Protein 3BH0 (pdb70)

Organism: Bacillus phage SPP1 (NCBI:txid10724)

GO terms:
  GO:0036121 double-stranded DNA helicase activity (F, IMP)
  GO:0006260 DNA replication (P, IMP)
  GO:0042802 identical protein binding (F, IPI)

Nearest PDB structures (foldseek):
  3bh0-assembly1_A  TM=1.004E+00  e=1.176E-56  Bacillus phage SPP1
  3bgw-assembly1_A  TM=9.545E-01  e=9.126E-51  Bacillus phage SPP1
  3bgw-assembly2_D  TM=9.866E-01  e=3.985E-50  Bacillus phage SPP1
  7t22-assembly1_F  TM=8.882E-01  e=3.743E-29  Escherichia coli K-12
  6kza-assembly1_A  TM=8.942E-01  e=7.573E-28  Escherichia coli

Sequence (284 aa):
DDGSIDEALVTVYEEIESADGNITGVPSGFTELDRMTYGYKRRNFVLIAARPSMGKTAFALKQAKNMSDNDDVVNLHSLEMGKKENIKRLIVTAGSINAQKIKAARRDFASEDWGKLSMAIGEISNSNINIFDKAGQSVNYIWSKTRQTKRKNPGKRVIVMIDYLQLLEPAKANDSRTNQISQISRDLKKMARELDVVVIALSQLSRQVEQRQDKRPMLSDLRESGQLEQDADIIEFLYRDDYYDKESESKNIVEVIIAKHRDGPVGTVSLAFIKEYGNFVNLE

Foldseek 3Di:
DDPDCVVVVVVVVVVVVVPPQAQDEQDLQQVVVCSFASYFFLQFEEEEEEAPPLLRLLSVLQSQLSSQVVVAAEEEEALPDDPVVSLLLQLLQQLVDFCVCVVPVVVPSPDPSVVSSVVSVVSVVSTRYHYHHHNEAALVNVLVVLVVVPVVDDPHAYEYEYNAQLSYDFPDPPDDSQVSLLRSLVSQSCSSHVVRHHYYHYYYWAPVLLVDPNSFDAPCRNPSHVNNVVSGQWYWYWDDVCVNPVPDPQPQKIKTFTRHHNPGDTGIAIWRAPVRRSDTHHDD

B-factor: mean 48.2, std 12.23, range [24.73, 139.75]

CATH classification: 3.40.50.300

Solvent-accessible surface area: 15098 Å² total; per-residue (Å²): 198,120,71,70,116,97,145,56,109,83,62,80,134,102,116,118,119,82,74,107,52,102,73,94,4,1,9,0,28,1,82,44,1,8,167,31,11,99,1,2,65,103,82,10,0,0,0,0,0,0,25,76,65,0,14,34,33,13,0,5,11,41,0,0,34,28,0,6,91,76,78,6,2,0,0,8,0,0,15,110,28,31,106,160,94,1,64,100,89,6,17,12,24,29,2,47,5,47,42,119,92,22,144,66,29,22,218,95,122,18,68,164,27,112,55,80,39,72,95,0,81,33,76,27,88,135,23,36,26,66,29,39,51,112,81,20,0,25,5,120,55,0,62,61,46,0,143,70,12,74,188,128,33,132,67,70,56,2,0,0,2,0,10,39,0,17,62,3,84,37,73,144,87,157,52,65,112,57,78,18,3,14,26,0,0,113,40,0,24,122,0,0,148,121,16,61,1,1,0,0,0,3,0,83,10,17,196,134,0,55,160,60,185,83,46,90,9,91,54,82,10,9,178,90,6,36,40,0,59,124,23,0,3,5,0,0,0,0,10,35,26,20,82,48,70,151,148,17,188,47,159,50,37,0,25,0,25,3,26,42,21,111,129,37,71,94,29,72,10,42,1,23,20,61,82,101,53,15,30,8,73,56,70,214

InterPro domains:
  IPR007692 DNA helicase, DnaB type [TIGR00665] (11-436)
  IPR007693 DNA helicase, DnaB-like, N-terminal [PF00772] (10-106)
  IPR007694 DNA helicase, DnaB-like, C-terminal [PF03796] (177-434)
  IPR007694 DNA helicase, DnaB-like, C-terminal [PS51199] (171-439)
  IPR007694 DNA helicase, DnaB-like, C-terminal [cd00984] (177-434)
  IPR016136 DNA helicase DnaB, N-terminal/DNA primase DnaG, C-terminal [G3DSA:1.10.860.10] (1-148)
  IPR027417 P-loop containing nucleoside triphosphate hydrolase [G3DSA:3.40.50.300] (153-442)
  IPR027417 P-loop containing nucleoside triphosphate hydrolase [SSF52540] (175-428)
  IPR036185 DNA helicase, DnaB-like, N-terminal domain superfamily [SSF48024] (8-114)

Radius of gyration: 19.41 Å; Cα contacts (8 Å, |Δi|>4): 519; chains: 1; bounding box: 53×52×56 Å

Structure (mmCIF, N/CA/C/O backbone):
data_3BH0
#
_entry.id   3BH0
#
_cell.length_a   96.779
_cell.length_b   96.779
_cell.length_c   54.400
_cell.angle_alpha   90.00
_cell.angle_beta   90.00
_cell.angle_gamma   120.00
#
_symmetry.space_group_name_H-M   'P 61'
#
loop_
_entity.id
_entity.type
_entity.pdbx_description
1 polymer 'DNAB-LIKE REPLICATIVE HELICASE'
2 water water
#
loop_
_atom_site.group_PDB
_atom_site.id
_atom_site.type_symbol
_atom_site.label_atom_id
_atom_site.label_alt_id
_atom_site.label_comp_id
_atom_site.label_asym_id
_atom_site.label_entity_id
_atom_site.label_seq_id
_atom_site.pdbx_PDB_ins_code
_atom_site.Cartn_x
_atom_site.Cartn_y
_atom_site.Cartn_z
_atom_site.occupancy
_atom_site.B_iso_or_equiv
_atom_site.auth_seq_id
_atom_site.auth_comp_id
_atom_site.auth_asym_id
_atom_site.auth_atom_id
_atom_site.pdbx_PDB_model_num
ATOM 1 N N . ASP A 1 26 ? 26.116 21.398 -13.210 1.00 68.54 153 ASP A N 1
ATOM 2 C CA . ASP A 1 26 ? 26.189 21.561 -11.724 1.00 68.67 153 ASP A CA 1
ATOM 3 C C . ASP A 1 26 ? 27.108 20.523 -11.052 1.00 68.32 153 ASP A C 1
ATOM 4 O O . ASP A 1 26 ? 26.641 19.489 -10.561 1.00 68.43 153 ASP A O 1
ATOM 9 N N . ASP A 1 27 ? 28.409 20.797 -11.020 1.00 67.86 154 ASP A N 1
ATOM 10 C CA . ASP A 1 27 ? 29.333 19.913 -10.309 1.00 67.42 154 ASP A CA 1
ATOM 11 C C . ASP A 1 27 ? 29.367 20.259 -8.824 1.00 66.98 154 ASP A C 1
ATOM 12 O O . ASP A 1 27 ? 28.554 21.059 -8.339 1.00 66.99 154 ASP A O 1
ATOM 17 N N . GLY A 1 28 ? 30.284 19.637 -8.098 1.00 66.35 155 GLY A N 1
ATOM 18 C CA . GLY A 1 28 ? 30.349 19.832 -6.662 1.00 65.63 155 GLY A CA 1
ATOM 19 C C . GLY A 1 28 ? 31.448 20.795 -6.296 1.00 65.19 155 GLY A C 1
ATOM 20 O O . GLY A 1 28 ? 32.012 20.707 -5.211 1.00 65.22 155 GLY A O 1
ATOM 21 N N . SER A 1 29 ? 31.748 21.712 -7.212 1.00 64.65 156 SER A N 1
ATOM 22 C CA . SER A 1 29 ? 32.772 22.727 -7.005 1.00 64.22 156 SER A CA 1
ATOM 23 C C . SER A 1 29 ? 32.472 23.562 -5.761 1.00 63.76 156 SER A C 1
ATOM 24 O O . SER A 1 29 ? 31.350 24.048 -5.582 1.00 63.46 156 SER A O 1
ATOM 27 N N . ILE A 1 30 ? 33.487 23.707 -4.910 1.00 63.26 157 ILE A N 1
ATOM 28 C CA . ILE A 1 30 ? 33.378 24.465 -3.668 1.00 62.94 157 ILE A CA 1
ATOM 29 C C . ILE A 1 30 ? 34.055 25.844 -3.761 1.00 63.01 157 ILE A C 1
ATOM 30 O O . ILE A 1 30 ? 34.034 26.618 -2.803 1.00 62.92 157 ILE A O 1
ATOM 35 N N . ASP A 1 31 ? 34.635 26.149 -4.922 1.00 62.93 158 ASP A N 1
ATOM 36 C CA . ASP A 1 31 ? 35.490 27.332 -5.094 1.00 62.73 158 ASP A CA 1
ATOM 37 C C . ASP A 1 31 ? 34.776 28.643 -4.807 1.00 62.39 158 ASP A C 1
ATOM 38 O O . ASP A 1 31 ? 35.262 29.465 -4.029 1.00 62.14 158 ASP A O 1
ATOM 43 N N . GLU A 1 32 ? 33.621 28.822 -5.439 1.00 62.08 159 GLU A N 1
ATOM 44 C CA . GLU A 1 32 ? 32.838 30.043 -5.291 1.00 61.87 159 GLU A CA 1
ATOM 45 C C . GLU A 1 32 ? 32.204 30.143 -3.906 1.00 61.29 159 GLU A C 1
ATOM 46 O O . GLU A 1 32 ? 32.008 31.242 -3.394 1.00 61.29 159 GLU A O 1
ATOM 52 N N . ALA A 1 33 ? 31.881 28.992 -3.315 1.00 60.56 160 ALA A N 1
ATOM 53 C CA . ALA A 1 33 ? 31.370 28.934 -1.955 1.00 59.56 160 ALA A CA 1
ATOM 54 C C . ALA A 1 33 ? 32.488 29.244 -0.969 1.00 59.18 160 ALA A C 1
ATOM 55 O O . ALA A 1 33 ? 32.257 29.888 0.052 1.00 58.93 160 ALA A O 1
ATOM 57 N N . LEU A 1 34 ? 33.700 28.793 -1.288 1.00 58.69 161 LEU A N 1
ATOM 58 C CA . LEU A 1 34 ? 34.847 28.971 -0.407 1.00 58.32 161 LEU A CA 1
ATOM 59 C C . LEU A 1 34 ? 35.198 30.450 -0.258 1.00 58.05 161 LEU A C 1
ATOM 60 O O . LEU A 1 34 ? 35.585 30.896 0.824 1.00 58.11 161 LEU A O 1
ATOM 65 N N . VAL A 1 35 ? 35.028 31.214 -1.333 1.00 57.75 162 VAL A N 1
ATOM 66 C CA . VAL A 1 35 ? 35.284 32.648 -1.271 1.00 57.36 162 VAL A CA 1
ATOM 67 C C . VAL A 1 35 ? 34.187 33.390 -0.524 1.00 56.94 162 VAL A C 1
ATOM 68 O O . VAL A 1 35 ? 34.487 34.279 0.258 1.00 57.27 162 VAL A O 1
ATOM 72 N N . THR A 1 36 ? 32.929 33.017 -0.731 1.00 56.59 163 THR A N 1
ATOM 73 C CA . THR A 1 36 ? 31.831 33.688 -0.030 1.00 56.76 163 THR A CA 1
ATOM 74 C C . THR A 1 36 ? 31.870 33.466 1.488 1.00 56.51 163 THR A C 1
ATOM 75 O O . THR A 1 36 ? 31.527 34.366 2.257 1.00 56.52 163 THR A O 1
ATOM 79 N N . VAL A 1 37 ? 32.294 32.273 1.905 1.00 56.38 164 VAL A N 1
ATOM 80 C CA . VAL A 1 37 ? 32.445 31.927 3.325 1.00 56.24 164 VAL A CA 1
ATOM 81 C C . VAL A 1 37 ? 33.475 32.854 3.975 1.00 56.23 164 VAL A C 1
ATOM 82 O O . VAL A 1 37 ? 33.186 33.508 4.976 1.00 56.28 164 VAL A O 1
ATOM 86 N N . TYR A 1 38 ? 34.667 32.901 3.382 1.00 56.13 165 TYR A N 1
ATOM 87 C CA . TYR A 1 38 ? 35.759 33.778 3.804 1.00 56.01 165 TYR A CA 1
ATOM 88 C C . TYR A 1 38 ? 35.370 35.267 3.841 1.00 55.69 165 TYR A C 1
ATOM 89 O O . TYR A 1 38 ? 35.746 35.984 4.772 1.00 55.13 165 TYR A O 1
ATOM 98 N N . GLU A 1 39 ? 34.615 35.705 2.828 1.00 55.29 166 GLU A N 1
ATOM 99 C CA . GLU A 1 39 ? 34.059 37.055 2.763 1.00 55.06 166 GLU A CA 1
ATOM 100 C C . GLU A 1 39 ? 33.158 37.365 3.960 1.00 55.50 166 GLU A C 1
ATOM 101 O O . GLU A 1 39 ? 33.218 38.466 4.522 1.00 55.50 166 GLU A O 1
ATOM 107 N N . GLU A 1 40 ? 32.318 36.391 4.325 1.00 55.59 167 GLU A N 1
ATOM 108 C CA . GLU A 1 40 ? 31.389 36.501 5.448 1.00 56.01 167 GLU A CA 1
ATOM 109 C C . GLU A 1 40 ? 32.104 36.557 6.797 1.00 55.87 167 GLU A C 1
ATOM 110 O O . GLU A 1 40 ? 31.582 37.132 7.763 1.00 55.75 167 GLU A O 1
ATOM 116 N N . ILE A 1 41 ? 33.284 35.940 6.847 1.00 55.85 168 ILE A N 1
ATOM 117 C CA . ILE A 1 41 ? 34.146 35.942 8.027 1.00 56.09 168 ILE A CA 1
ATOM 118 C C . ILE A 1 41 ? 34.765 37.321 8.268 1.00 56.02 168 ILE A C 1
ATOM 119 O O . ILE A 1 41 ? 34.846 37.768 9.417 1.00 56.07 168 ILE A O 1
ATOM 124 N N . GLU A 1 42 ? 35.183 37.997 7.191 1.00 56.08 169 GLU A N 1
ATOM 125 C CA . GLU A 1 42 ? 35.619 39.399 7.286 1.00 56.03 169 GLU A CA 1
ATOM 126 C C . GLU A 1 42 ? 34.475 40.347 7.608 1.00 56.12 169 GLU A C 1
ATOM 127 O O . GLU A 1 42 ? 34.677 41.362 8.262 1.00 56.10 169 GLU A O 1
ATOM 133 N N . SER A 1 43 ? 33.275 40.014 7.148 1.00 56.23 170 SER A N 1
ATOM 134 C CA . SER A 1 43 ? 32.114 40.842 7.430 1.00 56.38 170 SER A CA 1
ATOM 135 C C . SER A 1 43 ? 31.623 40.651 8.863 1.00 56.70 170 SER A C 1
ATOM 136 O O . SER A 1 43 ? 30.765 41.410 9.326 1.00 56.79 170 SER A O 1
ATOM 139 N N . ALA A 1 44 ? 32.202 39.669 9.563 1.00 57.00 171 ALA A N 1
ATOM 140 C CA . ALA A 1 44 ? 31.724 39.230 10.888 1.00 57.61 171 ALA A CA 1
ATOM 141 C C . ALA A 1 44 ? 32.058 40.185 12.052 1.00 57.94 171 ALA A C 1
ATOM 142 O 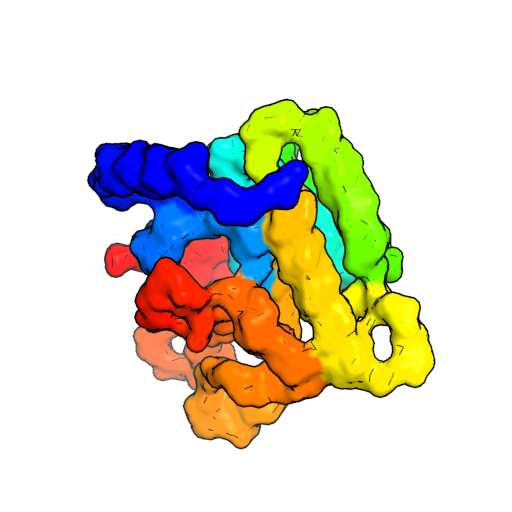O . ALA A 1 44 ? 32.853 39.865 12.931 1.00 57.73 171 ALA A O 1
ATOM 144 N N . ASP A 1 45 ? 31.416 41.349 12.053 1.00 58.78 172 ASP A N 1
ATOM 145 C CA . ASP A 1 45 ? 31.738 42.443 12.978 1.00 59.57 172 ASP A CA 1
ATOM 146 C C . ASP A 1 45 ? 31.142 42.271 14.381 1.00 59.90 172 ASP A C 1
ATOM 147 O O . ASP A 1 45 ? 31.443 43.057 15.284 1.00 59.79 172 ASP A O 1
ATOM 152 N N . GLY A 1 46 ? 30.290 41.259 14.550 1.00 60.20 173 GLY A N 1
ATOM 153 C CA . GLY A 1 46 ? 29.637 40.999 15.830 1.00 60.47 173 GLY A CA 1
ATOM 154 C C . GLY A 1 46 ? 28.145 41.285 15.803 1.00 60.63 173 GLY A C 1
ATOM 155 O O . GLY A 1 46 ? 27.427 41.006 16.769 1.00 60.70 173 GLY A O 1
ATOM 156 N N . ASN A 1 47 ? 27.674 41.843 14.692 1.00 60.43 174 ASN A N 1
ATOM 157 C CA . ASN A 1 47 ? 26.250 42.091 14.505 1.00 60.26 174 ASN A CA 1
ATOM 158 C C . ASN A 1 47 ? 25.509 40.860 13.974 1.00 59.99 174 ASN A C 1
ATOM 159 O O . ASN A 1 47 ? 26.124 39.905 13.460 1.00 59.31 174 ASN A O 1
ATOM 164 N N . ILE A 1 48 ? 24.184 40.890 14.119 1.00 59.53 175 ILE A N 1
ATOM 165 C CA . ILE A 1 48 ? 23.331 39.793 13.667 1.00 59.31 175 ILE A CA 1
ATOM 166 C C . ILE A 1 48 ? 23.404 39.661 12.144 1.00 58.54 175 ILE A C 1
ATOM 167 O O . ILE A 1 48 ? 23.125 40.614 11.409 1.00 58.85 175 ILE A O 1
ATOM 172 N N . THR A 1 49 ? 23.809 38.481 11.694 1.00 57.29 176 THR A N 1
ATOM 173 C CA . THR A 1 49 ? 23.872 38.156 10.288 1.00 56.32 176 THR A CA 1
ATOM 174 C C . THR A 1 49 ? 22.459 37.926 9.771 1.00 55.58 176 THR A C 1
ATOM 175 O O . THR A 1 49 ? 21.958 38.697 8.953 1.00 55.41 176 THR A O 1
ATOM 179 N N . GLY A 1 50 ? 21.815 36.878 10.279 1.00 54.42 177 GLY A N 1
ATOM 180 C CA . GLY A 1 50 ? 20.500 36.470 9.798 1.00 53.15 177 GLY A CA 1
ATOM 181 C C . GLY A 1 50 ? 19.324 37.301 10.281 1.00 52.08 177 GLY A C 1
ATOM 182 O O . GLY A 1 50 ? 19.485 38.409 10.789 1.00 51.85 177 GLY A O 1
ATOM 183 N N . VAL A 1 51 ? 18.132 36.748 10.091 1.00 51.29 178 VAL A N 1
ATOM 184 C CA . VAL A 1 51 ? 16.892 37.393 10.471 1.00 50.43 178 VAL A CA 1
ATOM 185 C C . VAL A 1 51 ? 16.792 37.382 11.986 1.00 50.07 178 VAL A C 1
ATOM 186 O O . VAL A 1 51 ? 16.911 36.319 12.609 1.00 49.79 178 VAL A O 1
ATOM 190 N N . PRO A 1 52 ? 16.569 38.562 12.590 1.00 49.84 179 PRO A N 1
ATOM 191 C CA . PRO A 1 52 ? 16.458 38.608 14.051 1.00 49.43 179 PRO A CA 1
ATOM 192 C C . PRO A 1 52 ? 15.072 38.161 14.553 1.00 48.81 179 PRO A C 1
ATOM 193 O O . PRO A 1 52 ? 14.043 38.499 13.952 1.00 48.99 179 PRO A O 1
ATOM 197 N N . SER A 1 53 ? 15.065 37.396 15.640 1.00 48.26 180 SER A N 1
ATOM 198 C CA . SER A 1 53 ? 13.857 37.157 16.433 1.00 47.40 180 SER A CA 1
ATOM 199 C C . SER A 1 53 ? 13.419 38.455 17.110 1.00 47.43 180 SER A C 1
ATOM 200 O O . SER A 1 53 ? 12.232 38.666 17.336 1.00 47.44 180 SER A O 1
ATOM 203 N N . GLY A 1 54 ? 14.395 39.314 17.423 1.00 47.39 181 GLY A N 1
ATOM 204 C CA . GLY A 1 54 ? 14.163 40.589 18.090 1.00 47.48 181 GLY A CA 1
ATOM 205 C C . GLY A 1 54 ? 14.403 40.470 19.586 1.00 47.76 181 GLY A C 1
ATOM 206 O O . GLY A 1 54 ? 14.275 41.442 20.336 1.00 47.55 181 GLY A O 1
ATOM 207 N N . PHE A 1 55 ? 14.729 39.257 20.019 1.00 48.02 182 PHE A N 1
ATOM 208 C CA . PHE A 1 55 ? 15.104 39.018 21.386 1.00 48.32 182 PHE A CA 1
ATOM 209 C C . PHE A 1 55 ? 16.620 38.975 21.430 1.00 49.19 182 PHE A C 1
ATOM 210 O O . PHE A 1 55 ? 17.260 37.983 21.049 1.00 49.48 182 PHE A O 1
ATOM 218 N N . THR A 1 56 ? 17.175 40.097 21.878 1.00 49.78 183 THR A N 1
ATOM 219 C CA . THR A 1 56 ? 18.608 40.373 21.876 1.00 50.29 183 THR A CA 1
ATOM 220 C C . THR A 1 56 ? 19.467 39.129 22.151 1.00 50.25 183 THR A C 1
ATOM 221 O O . THR A 1 56 ? 20.294 38.741 21.320 1.00 50.28 183 THR A O 1
ATOM 225 N N . GLU A 1 57 ? 19.235 38.501 23.302 1.00 50.15 184 GLU A N 1
ATOM 226 C CA . GLU A 1 57 ? 20.114 37.455 23.805 1.00 50.07 184 GLU A CA 1
ATOM 227 C C . GLU A 1 57 ? 19.975 36.142 23.069 1.00 49.55 184 GLU A C 1
ATOM 228 O O . GLU A 1 57 ? 20.841 35.291 23.178 1.00 49.86 184 GLU A O 1
ATOM 234 N N . LEU A 1 58 ? 18.875 35.967 22.348 1.00 49.22 185 LEU A N 1
ATOM 235 C CA . LEU A 1 58 ? 18.680 34.773 21.539 1.00 48.85 185 LEU A CA 1
ATOM 236 C C . LEU A 1 58 ? 19.399 34.954 20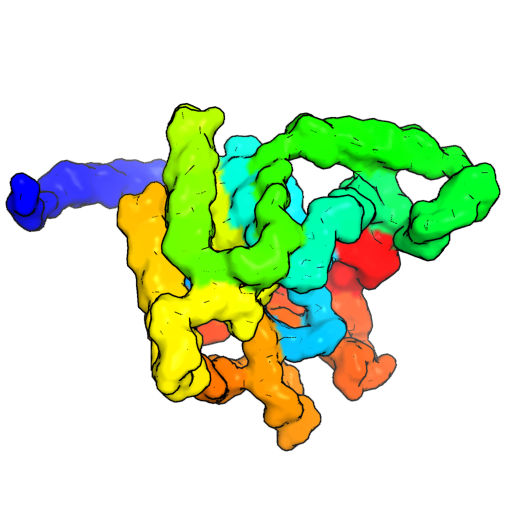.201 1.00 48.80 185 LEU A C 1
ATOM 237 O O . LEU A 1 58 ? 20.022 34.022 19.691 1.00 48.18 185 LEU A O 1
ATOM 242 N N . ASP A 1 59 ? 19.297 36.164 19.652 1.00 49.11 186 ASP A N 1
ATOM 243 C CA . ASP A 1 59 ? 20.020 36.557 18.449 1.00 49.63 186 ASP A CA 1
ATOM 244 C C . ASP A 1 59 ? 21.535 36.548 18.678 1.00 50.00 186 ASP A C 1
ATOM 245 O O . ASP A 1 59 ? 22.294 36.267 17.763 1.00 49.85 186 ASP A O 1
ATOM 250 N N . ARG A 1 60 ? 21.964 36.830 19.906 1.00 50.94 187 ARG A N 1
ATOM 251 C CA . ARG A 1 60 ? 23.370 36.687 20.281 1.00 52.19 187 ARG A CA 1
ATOM 252 C C . ARG A 1 60 ? 23.840 35.246 20.082 1.00 52.25 187 ARG A C 1
ATOM 253 O O . ARG A 1 60 ? 24.927 35.018 19.533 1.00 53.12 187 ARG A O 1
ATOM 261 N N . MET A 1 61 ? 23.024 34.278 20.504 1.00 51.82 188 MET A N 1
ATOM 262 C CA . MET A 1 61 ? 23.381 32.860 20.371 1.00 51.29 188 MET A CA 1
ATOM 263 C C . MET A 1 61 ? 23.359 32.367 18.923 1.00 50.99 188 MET A C 1
ATOM 264 O O . MET A 1 61 ? 24.247 31.608 18.511 1.00 51.21 188 MET A O 1
ATOM 269 N N . THR A 1 62 ? 22.347 32.798 18.162 1.00 50.16 189 THR A N 1
ATOM 270 C CA . THR A 1 62 ? 22.116 32.309 16.803 1.00 49.34 189 THR A CA 1
ATOM 271 C C . THR A 1 62 ? 22.780 33.163 15.720 1.00 49.43 189 THR A C 1
ATOM 272 O O . THR A 1 62 ? 23.160 32.643 14.670 1.00 49.32 189 THR A O 1
ATOM 276 N N . TYR A 1 63 ? 22.918 34.466 15.997 1.00 49.06 190 TYR A N 1
ATOM 277 C CA . TYR A 1 63 ? 23.345 35.492 15.027 1.00 48.88 190 TYR A CA 1
ATOM 278 C C . TYR A 1 63 ? 22.284 35.751 13.960 1.00 48.30 190 TYR A C 1
ATOM 279 O O . TYR A 1 63 ? 22.577 36.259 12.878 1.00 48.11 190 TYR A O 1
ATOM 288 N N . GLY A 1 64 ? 21.036 35.428 14.317 1.00 47.88 191 GLY A N 1
ATOM 289 C CA . GLY A 1 64 ? 19.886 35.544 13.422 1.00 46.54 191 GLY A CA 1
ATOM 290 C C . GLY A 1 64 ? 19.547 34.221 12.765 1.00 46.02 191 GLY A C 1
ATOM 291 O O . GLY A 1 64 ? 20.375 33.296 12.730 1.00 45.93 191 GLY A O 1
ATOM 292 N N . TYR A 1 65 ? 18.319 34.122 12.257 1.00 45.44 192 TYR A N 1
ATOM 293 C CA . TYR A 1 65 ? 17.892 32.937 11.530 1.00 44.85 192 TYR A CA 1
ATOM 294 C C . TYR A 1 65 ? 18.456 32.984 10.133 1.00 44.79 192 TYR A C 1
ATOM 295 O O . TYR A 1 65 ? 18.448 34.016 9.496 1.00 44.16 192 TYR A O 1
ATOM 304 N N . LYS A 1 66 ? 18.953 31.848 9.670 1.00 45.73 193 LYS A N 1
ATOM 305 C CA . LYS A 1 66 ? 19.591 31.766 8.360 1.00 46.92 193 LYS A CA 1
ATOM 306 C C . LYS A 1 66 ? 18.591 31.278 7.328 1.00 47.22 193 LYS A C 1
ATOM 307 O O . LYS A 1 66 ? 17.768 30.409 7.612 1.00 47.17 193 LYS A O 1
ATOM 313 N N . ARG A 1 67 ? 18.700 31.834 6.129 1.00 47.57 194 ARG A N 1
ATOM 314 C CA . ARG A 1 67 ? 17.963 31.387 4.956 1.00 48.06 194 ARG A CA 1
ATOM 315 C C . ARG A 1 67 ? 17.711 29.864 4.835 1.00 47.41 194 ARG A C 1
ATOM 316 O O . ARG A 1 67 ? 16.787 29.447 4.156 1.00 48.40 194 ARG A O 1
ATOM 324 N N . ARG A 1 68 ? 18.482 29.016 5.487 1.00 46.40 195 ARG A N 1
ATOM 325 C CA . ARG A 1 68 ? 18.173 27.582 5.376 1.00 45.45 195 ARG A CA 1
ATOM 326 C C . ARG A 1 68 ? 17.470 26.952 6.605 1.00 43.45 195 ARG A C 1
ATOM 327 O O . ARG A 1 68 ? 17.017 25.797 6.556 1.00 42.93 195 ARG A O 1
ATOM 335 N N . ASN A 1 69 ? 17.375 27.723 7.690 1.00 41.06 196 ASN A N 1
ATOM 336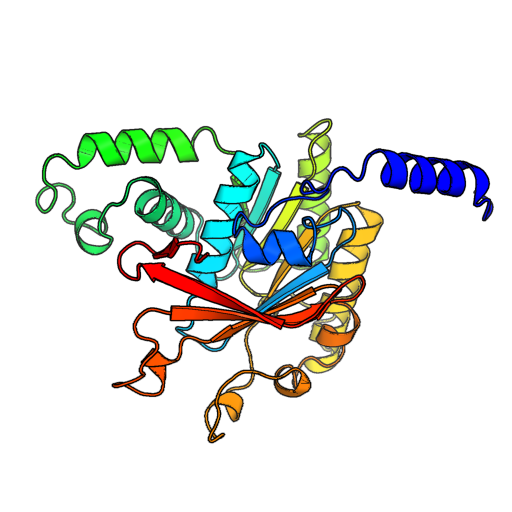 C CA . ASN A 1 69 ? 16.979 27.183 8.996 1.00 38.78 196 ASN A CA 1
ATOM 337 C C . ASN A 1 69 ? 15.548 26.665 9.077 1.00 37.15 196 ASN A C 1
ATOM 338 O O . ASN A 1 69 ? 14.617 27.244 8.527 1.00 36.60 196 ASN A O 1
ATOM 343 N N . PHE A 1 70 ? 15.406 25.557 9.777 1.00 35.17 197 PHE A N 1
ATOM 344 C CA . PHE A 1 70 ? 14.115 25.042 10.154 1.00 33.69 197 PHE A CA 1
ATOM 345 C C . PHE A 1 70 ? 14.084 25.137 11.675 1.00 33.39 197 PHE A C 1
ATOM 346 O O . PHE A 1 70 ? 14.784 24.393 12.373 1.00 33.15 197 PHE A O 1
ATOM 354 N N . VAL A 1 71 ? 13.317 26.098 12.182 1.00 32.82 198 VAL A N 1
ATOM 355 C CA . VAL A 1 71 ? 13.233 26.312 13.617 1.00 32.39 198 VAL A CA 1
ATOM 356 C C . VAL A 1 71 ? 11.878 25.943 14.193 1.00 32.09 198 VAL A C 1
ATOM 357 O O . VAL A 1 71 ? 10.825 26.184 13.606 1.00 31.96 198 VAL A O 1
ATOM 361 N N . LEU A 1 72 ? 11.958 25.292 15.343 1.00 31.75 199 LEU A N 1
ATOM 362 C CA . LEU A 1 72 ? 10.825 24.765 16.059 1.00 30.92 199 LEU A CA 1
ATOM 363 C C . LEU A 1 72 ? 10.636 25.524 17.382 1.00 30.11 199 LEU A C 1
ATOM 364 O O . LEU A 1 72 ? 11.576 25.726 18.135 1.00 29.27 199 LEU A O 1
ATOM 369 N N . ILE A 1 73 ? 9.411 25.978 17.614 1.00 29.69 200 ILE A N 1
ATOM 370 C CA . ILE A 1 73 ? 9.018 26.600 18.870 1.00 28.96 200 ILE A CA 1
ATOM 371 C C . ILE A 1 73 ? 7.980 25.667 19.458 1.00 28.52 200 ILE A C 1
ATOM 372 O O . ILE A 1 73 ? 6.834 25.630 19.010 1.00 27.39 200 ILE A O 1
ATOM 377 N N . ALA A 1 74 ? 8.415 24.894 20.438 1.00 28.13 201 ALA A N 1
ATOM 378 C CA . ALA A 1 74 ? 7.552 23.948 21.103 1.00 28.86 201 ALA A CA 1
ATOM 379 C C . ALA A 1 74 ? 7.306 24.301 22.583 1.00 29.07 201 ALA A C 1
ATOM 380 O O . ALA A 1 74 ? 8.187 24.772 23.298 1.00 29.59 201 ALA A O 1
ATOM 382 N N . ALA A 1 75 ? 6.081 24.098 23.033 1.00 29.51 202 ALA A N 1
ATOM 383 C CA . ALA A 1 75 ? 5.735 24.389 24.425 1.00 29.36 202 ALA A CA 1
ATOM 384 C C . ALA A 1 75 ? 4.419 23.738 24.754 1.00 29.09 202 ALA A C 1
ATOM 385 O O . ALA A 1 75 ? 3.585 23.543 23.883 1.00 28.36 202 ALA A O 1
ATOM 387 N N . ARG A 1 76 ? 4.258 23.413 26.030 1.00 29.77 203 ARG A N 1
ATOM 388 C CA . ARG A 1 76 ? 2.978 23.049 26.605 1.00 30.68 203 ARG A CA 1
ATOM 389 C C . ARG A 1 76 ? 2.000 24.235 26.508 1.00 31.38 203 ARG A C 1
ATOM 390 O O . ARG A 1 76 ? 2.423 25.366 26.227 1.00 30.83 203 ARG A O 1
ATOM 398 N N . PRO A 1 77 ? 0.684 23.980 26.686 1.00 32.20 204 PRO A N 1
ATOM 399 C CA . PRO A 1 77 ? -0.260 25.103 26.699 1.00 33.11 204 PRO A CA 1
ATOM 400 C C . PRO A 1 77 ? 0.051 26.141 27.788 1.00 33.86 204 PRO A C 1
ATOM 401 O O . PRO A 1 77 ? 0.544 25.791 28.864 1.00 34.06 204 PRO A O 1
ATOM 405 N N . SER A 1 78 ? -0.232 27.405 27.488 1.00 35.01 205 SER A N 1
ATOM 406 C CA . SER A 1 78 ? -0.150 28.503 28.464 1.00 36.01 205 SER A CA 1
ATOM 407 C C . SER A 1 78 ? 1.255 28.998 28.770 1.00 36.24 205 SER A C 1
ATOM 408 O O . SER A 1 78 ? 1.438 29.742 29.736 1.00 36.90 205 SER A O 1
ATOM 411 N N . MET A 1 79 ? 2.242 28.580 27.985 1.00 35.98 206 MET A N 1
ATOM 412 C CA . MET A 1 79 ? 3.613 29.042 28.184 1.00 35.75 206 MET A CA 1
ATOM 413 C C . MET A 1 79 ? 3.927 30.329 27.411 1.00 35.87 206 MET A C 1
ATOM 414 O O . MET A 1 79 ? 4.970 30.936 27.630 1.00 36.46 206 MET A O 1
ATOM 419 N N . GLY A 1 80 ? 3.033 30.741 26.514 1.00 35.45 207 GLY A N 1
ATOM 420 C CA . GLY A 1 80 ? 3.207 31.979 25.746 1.00 35.82 207 GLY A CA 1
ATOM 421 C C . GLY A 1 80 ? 3.546 31.837 24.262 1.00 35.67 207 GLY A C 1
ATOM 422 O O . GLY A 1 80 ? 3.866 32.827 23.593 1.00 35.92 207 GLY A O 1
ATOM 423 N N . LYS A 1 81 ? 3.436 30.606 23.763 1.00 35.50 208 LYS A N 1
ATOM 424 C CA . LYS A 1 81 ? 3.845 30.174 22.411 1.00 35.14 208 LYS A CA 1
ATOM 425 C C . LYS A 1 81 ? 3.351 31.051 21.267 1.00 34.54 208 LYS A C 1
ATOM 426 O O . LYS A 1 81 ? 4.143 31.478 20.433 1.00 33.89 208 LYS A O 1
ATOM 432 N N . THR A 1 82 ? 2.045 31.299 21.230 1.00 34.45 209 THR A N 1
ATOM 433 C CA . THR A 1 82 ? 1.439 32.119 20.172 1.00 35.07 209 THR A CA 1
ATOM 434 C C . THR A 1 82 ? 1.894 33.576 20.262 1.00 34.85 209 THR A C 1
ATOM 435 O O . THR A 1 82 ? 2.376 34.148 19.280 1.00 35.08 209 THR A O 1
ATOM 439 N N . ALA A 1 83 ? 1.734 34.152 21.451 1.00 34.77 210 ALA A N 1
ATOM 440 C CA . ALA A 1 83 ? 2.204 35.490 21.777 1.00 34.88 210 ALA A CA 1
ATOM 441 C C . ALA A 1 83 ? 3.677 35.678 21.400 1.00 34.91 210 ALA A C 1
ATOM 442 O O . ALA A 1 83 ? 4.048 36.696 20.835 1.00 34.57 210 ALA A O 1
ATOM 444 N N . PHE A 1 84 ? 4.494 34.672 21.714 1.00 35.11 211 PHE A N 1
ATOM 445 C CA . PHE A 1 84 ? 5.932 34.668 21.435 1.00 35.18 211 PHE A CA 1
ATOM 446 C C . PHE A 1 84 ? 6.233 34.615 19.937 1.00 35.38 211 PHE A C 1
ATOM 447 O O . PHE A 1 84 ? 7.105 35.351 19.440 1.00 35.46 211 PHE A O 1
ATOM 455 N N . ALA A 1 85 ? 5.518 33.744 19.226 1.00 35.00 212 ALA A N 1
ATOM 456 C CA . ALA A 1 85 ? 5.643 33.665 17.776 1.00 35.24 212 ALA A CA 1
ATOM 457 C C . ALA A 1 85 ? 5.207 34.970 17.093 1.00 35.27 212 ALA A C 1
ATOM 458 O O . ALA A 1 85 ? 5.920 35.493 16.228 1.00 35.05 212 ALA A O 1
ATOM 460 N N . LEU A 1 86 ? 4.054 35.508 17.487 1.00 35.48 213 LEU A N 1
ATOM 461 C CA . LEU A 1 86 ? 3.581 36.761 16.876 1.00 35.91 213 LEU A CA 1
ATOM 462 C C . LEU A 1 86 ? 4.518 37.912 17.190 1.00 36.42 213 LEU A C 1
ATOM 463 O O . LEU A 1 86 ? 4.744 38.783 16.357 1.00 36.33 213 LEU A O 1
ATOM 468 N N . LYS A 1 87 ? 5.095 37.890 18.383 1.00 37.55 214 LYS A N 1
ATOM 469 C CA . LYS A 1 87 ? 6.036 38.925 18.778 1.00 38.60 214 LYS A CA 1
ATOM 470 C C . LYS A 1 87 ? 7.175 38.915 17.760 1.00 39.18 214 LYS A C 1
ATOM 471 O O . LYS A 1 87 ? 7.412 39.909 17.079 1.00 39.21 214 LYS A O 1
ATOM 477 N N . GLN A 1 88 ? 7.823 37.759 17.630 1.00 40.21 215 GLN A N 1
ATOM 478 C CA . GLN A 1 88 ? 8.820 37.494 16.593 1.00 40.90 215 GLN A CA 1
ATOM 479 C C . GLN A 1 88 ? 8.388 37.921 15.200 1.00 41.60 215 GLN A C 1
ATOM 480 O O . GLN A 1 88 ? 9.133 38.618 14.515 1.00 41.98 215 GLN A O 1
ATOM 486 N N . ALA A 1 89 ? 7.193 37.515 14.781 1.00 42.48 216 ALA A N 1
ATOM 487 C CA . ALA A 1 89 ? 6.708 37.861 13.448 1.00 43.55 216 ALA A CA 1
ATOM 488 C C . ALA A 1 89 ? 6.800 39.362 13.192 1.00 44.70 216 ALA A C 1
ATOM 489 O O . ALA A 1 89 ? 7.228 39.793 12.123 1.00 44.99 216 ALA A O 1
ATOM 491 N N . LYS A 1 90 ? 6.416 40.158 14.184 1.00 45.94 217 LYS A N 1
ATOM 492 C CA . LYS A 1 90 ? 6.369 41.598 14.013 1.00 46.92 217 LYS A CA 1
ATOM 493 C C . LYS A 1 90 ? 7.765 42.193 14.055 1.00 47.28 217 LYS A C 1
ATOM 494 O O . LYS A 1 90 ? 8.051 43.132 13.316 1.00 47.62 217 LYS A O 1
ATOM 500 N N . ASN A 1 91 ? 8.620 41.634 14.911 1.00 47.56 218 ASN A N 1
ATOM 501 C CA . ASN A 1 91 ? 10.026 42.012 15.018 1.00 47.97 218 ASN A CA 1
ATOM 502 C C . ASN A 1 91 ? 10.819 41.800 13.733 1.00 48.42 218 ASN A C 1
ATOM 503 O O . ASN A 1 91 ? 11.667 42.618 13.371 1.00 48.38 218 ASN A O 1
ATOM 508 N N . MET A 1 92 ? 10.551 40.682 13.066 1.00 49.16 219 MET A N 1
ATOM 509 C CA . MET A 1 92 ? 11.135 40.388 11.759 1.00 49.63 219 MET A CA 1
ATOM 510 C C . MET A 1 92 ? 10.564 41.281 10.677 1.00 50.25 219 MET A C 1
ATOM 511 O O . MET A 1 92 ? 11.290 41.698 9.778 1.00 50.96 219 MET A O 1
ATOM 516 N N . SER A 1 93 ? 9.264 41.556 10.752 1.00 50.62 220 SER A N 1
ATOM 517 C CA . SER A 1 93 ? 8.627 42.500 9.855 1.00 51.14 220 SER A CA 1
ATOM 518 C C . SER A 1 93 ? 9.302 43.859 9.954 1.00 51.71 220 SER A C 1
ATOM 519 O O . SER A 1 93 ? 9.445 44.554 8.951 1.00 52.45 220 SER A O 1
ATOM 522 N N . ASP A 1 94 ? 9.731 44.219 11.161 1.00 52.24 221 ASP A N 1
ATOM 523 C CA . ASP A 1 94 ? 10.396 45.496 11.422 1.00 52.55 221 ASP A CA 1
ATOM 524 C C . ASP A 1 94 ? 11.810 45.612 10.831 1.00 52.91 221 ASP A C 1
ATOM 525 O O . ASP A 1 94 ? 12.315 46.713 10.634 1.00 52.98 221 ASP A O 1
ATOM 530 N N . ASN A 1 95 ? 12.452 44.485 10.560 1.00 53.38 222 ASN A N 1
ATOM 531 C CA . ASN A 1 95 ? 13.708 44.489 9.814 1.00 53.92 222 ASN A CA 1
ATOM 532 C C . ASN A 1 95 ? 13.426 44.611 8.317 1.00 54.08 222 ASN A C 1
ATOM 533 O O . ASN A 1 95 ? 14.338 44.596 7.501 1.00 54.86 222 ASN A O 1
ATOM 538 N N . ASP A 1 96 ? 12.146 44.734 7.973 1.00 54.23 223 ASP A N 1
ATOM 539 C CA . ASP A 1 96 ? 11.655 44.740 6.587 1.00 54.35 223 ASP A CA 1
ATOM 540 C C . ASP A 1 96 ? 11.824 43.380 5.889 1.00 53.86 223 ASP A C 1
ATOM 541 O O . ASP A 1 96 ? 11.884 43.293 4.654 1.00 54.04 223 ASP A O 1
ATOM 546 N N . ASP A 1 97 ? 11.887 42.320 6.692 1.00 52.77 224 ASP A N 1
ATOM 547 C CA . ASP A 1 97 ? 11.797 40.967 6.174 1.00 51.59 224 ASP A CA 1
ATOM 548 C C . ASP A 1 97 ? 10.316 40.661 6.007 1.00 50.70 224 ASP A C 1
ATOM 549 O O . ASP A 1 97 ? 9.470 41.371 6.577 1.00 50.74 224 ASP A O 1
ATOM 554 N N . VAL A 1 98 ? 10.010 39.632 5.214 1.00 49.19 225 VAL A N 1
ATOM 555 C CA . VAL A 1 98 ? 8.636 39.250 4.888 1.00 47.80 225 VAL A CA 1
ATOM 556 C C . VAL A 1 98 ? 8.210 38.017 5.689 1.00 46.63 225 VAL A C 1
ATOM 557 O O . VAL A 1 98 ? 8.860 36.974 5.628 1.00 46.69 225 VAL A O 1
ATOM 561 N N . VAL A 1 99 ? 7.115 38.149 6.435 1.00 45.03 226 VAL A N 1
ATOM 562 C CA . VAL A 1 99 ? 6.593 37.058 7.253 1.00 43.41 226 VAL A CA 1
ATOM 563 C C . VAL A 1 99 ? 5.285 36.490 6.693 1.00 42.59 226 VAL A C 1
ATOM 564 O O . VAL A 1 99 ? 4.306 37.207 6.539 1.00 42.39 226 VAL A O 1
ATOM 568 N N . ASN A 1 100 ? 5.298 35.198 6.376 1.00 41.38 227 ASN A N 1
ATOM 569 C CA . ASN A 1 100 ? 4.114 34.467 5.972 1.00 40.38 227 ASN A CA 1
ATOM 570 C C . ASN A 1 100 ? 3.651 33.627 7.155 1.00 39.67 227 ASN A C 1
ATOM 571 O O . ASN A 1 100 ? 4.298 32.651 7.532 1.00 39.24 227 ASN A O 1
ATOM 576 N N . LEU A 1 101 ? 2.532 34.016 7.746 1.00 39.00 228 LEU A N 1
ATOM 577 C CA . LEU A 1 101 ? 1.987 33.285 8.877 1.00 38.08 228 LEU A CA 1
ATOM 578 C C . LEU A 1 101 ? 0.887 32.354 8.413 1.00 37.29 228 LEU A C 1
ATOM 579 O O . LEU A 1 101 ? -0.142 32.799 7.900 1.00 37.90 228 LEU A O 1
ATOM 584 N N . HIS A 1 102 ? 1.123 31.060 8.584 1.00 36.19 229 HIS A N 1
ATOM 585 C CA . HIS A 1 102 ? 0.142 30.060 8.243 1.00 35.53 229 HIS A CA 1
ATOM 586 C C . HIS A 1 102 ? -0.564 29.640 9.525 1.00 35.51 229 HIS A C 1
ATOM 587 O O . HIS A 1 102 ? -0.026 28.887 10.343 1.00 34.73 229 HIS A O 1
ATOM 594 N N . SER A 1 103 ? -1.763 30.193 9.711 1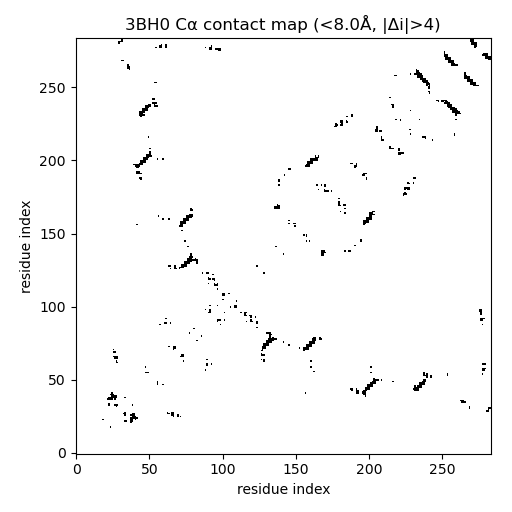.00 35.72 230 SER A N 1
ATOM 595 C CA . SER A 1 103 ? -2.484 30.023 10.956 1.00 35.62 230 SER A CA 1
ATOM 596 C C . SER A 1 103 ? -3.690 29.110 10.785 1.00 35.48 230 SER A C 1
ATOM 597 O O . SER A 1 103 ? -4.719 29.483 10.239 1.00 34.98 230 SER A O 1
ATOM 600 N N . LEU A 1 104 ? -3.512 27.889 11.262 1.00 35.64 231 LEU A N 1
ATOM 601 C CA . LEU A 1 104 ? -4.426 26.805 11.025 1.00 36.69 231 LEU A CA 1
ATOM 602 C C . LEU A 1 104 ? -5.425 26.717 12.174 1.00 37.19 231 LEU A C 1
ATOM 603 O O . LEU A 1 104 ? -6.514 26.155 12.044 1.00 37.04 231 LEU A O 1
ATOM 608 N N . GLU A 1 105 ? -5.025 27.312 13.288 1.00 37.94 232 GLU A N 1
ATOM 609 C CA . GLU A 1 105 ? -5.802 27.352 14.504 1.00 39.46 232 GLU A CA 1
ATOM 610 C C . GLU A 1 105 ? -6.798 28.530 14.467 1.00 38.86 232 GLU A C 1
ATOM 611 O O . GLU A 1 105 ? -7.964 28.366 14.805 1.00 38.86 232 GLU A O 1
ATOM 617 N N . MET A 1 106 ? -6.337 29.694 14.020 1.00 38.56 233 MET A N 1
ATOM 618 C CA . MET A 1 106 ? -7.071 30.944 14.145 1.00 38.70 233 MET A CA 1
ATOM 619 C C . MET A 1 106 ? -7.307 31.578 12.788 1.00 38.79 233 MET A C 1
ATOM 620 O O . MET A 1 106 ? -6.522 31.345 11.865 1.00 39.12 233 MET A O 1
ATOM 625 N N . GLY A 1 107 ? -8.354 32.404 12.679 1.00 38.62 234 GLY A N 1
ATOM 626 C CA . GLY A 1 107 ? -8.564 33.278 11.520 1.00 39.04 234 GLY A CA 1
ATOM 627 C C . GLY A 1 107 ? -7.664 34.514 11.535 1.00 39.63 234 GLY A C 1
ATOM 628 O O . GLY A 1 107 ? -7.123 34.884 12.585 1.00 39.50 234 GLY A O 1
ATOM 629 N N . LYS A 1 108 ? -7.499 35.156 10.375 1.00 40.30 235 LYS A N 1
ATOM 630 C CA . LYS A 1 108 ? -6.671 36.365 10.258 1.00 41.45 235 LYS A CA 1
ATOM 631 C C . LYS A 1 108 ? -7.150 37.434 11.222 1.00 41.36 235 LYS A C 1
ATOM 632 O O . LYS A 1 108 ? -6.337 38.093 11.874 1.00 41.94 235 LYS A O 1
ATOM 638 N N . LYS A 1 109 ? -8.467 37.623 11.291 1.00 41.38 236 LYS A N 1
ATOM 639 C CA . LYS A 1 109 ? -9.058 38.589 12.209 1.00 41.61 236 LYS A CA 1
ATOM 640 C C . LYS A 1 109 ? -8.475 38.433 13.616 1.00 41.13 236 LYS A C 1
ATOM 641 O O . LYS A 1 109 ? -8.041 39.408 14.227 1.00 41.29 236 LYS A O 1
ATOM 647 N N . GLU A 1 110 ? -8.462 37.194 14.102 1.00 40.45 237 GLU A N 1
ATOM 648 C CA . GLU A 1 110 ? -7.995 36.851 15.437 1.00 40.08 237 GLU A CA 1
ATOM 649 C C . GLU A 1 110 ? -6.504 37.106 15.648 1.00 39.39 237 GLU A C 1
ATOM 650 O O . GLU A 1 110 ? -6.107 37.550 16.704 1.00 39.23 237 GLU A O 1
ATOM 656 N N . ASN A 1 111 ? -5.695 36.809 14.636 1.00 39.46 238 ASN A N 1
ATOM 657 C CA . ASN A 1 111 ? -4.266 37.121 14.625 1.00 39.22 238 ASN A CA 1
ATOM 658 C C . ASN A 1 111 ? -4.025 38.614 14.634 1.00 39.34 238 ASN A C 1
ATOM 659 O O . ASN A 1 111 ? -3.166 39.103 15.352 1.00 39.35 238 ASN A O 1
ATOM 664 N N . ILE A 1 112 ? -4.792 39.333 13.818 1.00 40.11 239 ILE A N 1
ATOM 665 C CA . ILE A 1 112 ? -4.653 40.788 13.656 1.00 40.31 239 ILE A CA 1
ATOM 666 C C . ILE A 1 112 ? -4.975 41.551 14.944 1.00 40.50 239 ILE A C 1
ATOM 667 O O . ILE A 1 112 ? -4.282 42.516 15.279 1.00 40.62 239 ILE A O 1
ATOM 672 N N . LYS A 1 113 ? -6.006 41.117 15.669 1.00 40.96 240 LYS A N 1
ATOM 673 C CA . LYS A 1 113 ? -6.332 41.741 16.963 1.00 41.93 240 LYS A CA 1
ATOM 674 C C . LYS A 1 113 ? -5.191 41.581 17.960 1.00 41.43 240 LYS A C 1
ATOM 675 O O . LYS A 1 113 ? -4.827 42.542 18.630 1.00 41.07 240 LYS A O 1
ATOM 681 N N . ARG A 1 114 ? -4.593 40.390 18.017 1.00 40.95 241 ARG A N 1
ATOM 682 C CA . ARG A 1 114 ? -3.421 40.192 18.875 1.00 41.04 241 ARG A CA 1
ATOM 683 C C . ARG A 1 114 ? -2.259 41.114 18.491 1.00 40.83 241 ARG A C 1
ATOM 684 O O . ARG A 1 114 ? -1.595 41.692 19.357 1.00 40.50 241 ARG A O 1
ATOM 692 N N . LEU A 1 115 ? -2.007 41.222 17.192 1.00 41.02 242 LEU A N 1
ATOM 693 C CA . LEU A 1 115 ? -0.965 42.109 16.673 1.00 41.77 242 LEU A CA 1
ATOM 694 C C . LEU A 1 115 ? -1.191 43.567 17.093 1.00 42.75 242 LEU A C 1
ATOM 695 O O . LEU A 1 115 ? -0.254 44.230 17.539 1.00 43.24 242 LEU A O 1
ATOM 700 N N . ILE A 1 116 ? -2.432 44.044 16.945 1.00 43.56 243 ILE A N 1
ATOM 701 C CA . ILE A 1 116 ? -2.857 45.364 17.426 1.00 44.44 243 ILE A CA 1
ATOM 702 C C . ILE A 1 116 ? -2.658 45.526 18.939 1.00 44.97 243 ILE A C 1
ATOM 703 O O . ILE A 1 116 ? -1.967 46.436 19.386 1.00 45.34 243 ILE A O 1
ATOM 708 N N . VAL A 1 117 ? -3.258 44.635 19.717 1.00 45.74 244 VAL A N 1
ATOM 709 C CA . VAL A 1 117 ? -3.111 44.638 21.166 1.00 46.43 244 VAL A CA 1
ATOM 710 C C . VAL A 1 117 ? -1.648 44.764 21.599 1.00 47.63 244 VAL A C 1
ATOM 711 O O . VAL A 1 117 ? -1.328 45.582 22.460 1.00 47.22 244 VAL A O 1
ATOM 715 N N . THR A 1 118 ? -0.764 43.969 20.992 1.00 49.16 245 THR A N 1
ATOM 716 C CA . THR A 1 118 ? 0.661 44.003 21.342 1.00 50.87 245 THR A CA 1
ATOM 717 C C . THR A 1 118 ? 1.368 45.299 20.912 1.00 52.29 245 THR A C 1
ATOM 718 O O . THR A 1 118 ? 2.136 45.884 21.693 1.00 52.78 245 THR A O 1
ATOM 722 N N . ALA A 1 119 ? 1.111 45.740 19.682 1.00 53.72 246 ALA A N 1
ATOM 723 C CA . ALA A 1 119 ? 1.791 46.913 19.125 1.00 55.28 246 ALA A CA 1
ATOM 724 C C . ALA A 1 119 ? 1.440 48.195 19.888 1.00 56.45 246 ALA A C 1
ATOM 725 O O . ALA A 1 119 ? 2.331 48.940 20.306 1.00 56.64 246 ALA A O 1
ATOM 727 N N . GLY A 1 120 ? 0.145 48.432 20.087 1.00 57.62 247 GLY A N 1
ATOM 728 C CA . GLY A 1 120 ? -0.324 49.673 20.688 1.00 58.98 247 GLY A CA 1
ATOM 729 C C . GLY A 1 120 ? -0.424 49.706 22.202 1.00 59.83 247 GLY A C 1
ATOM 730 O O . GLY A 1 120 ? -0.888 50.703 22.757 1.00 60.35 247 GLY A O 1
ATOM 731 N N . SER A 1 121 ? 0.022 48.645 22.875 1.00 60.43 248 SER A N 1
ATOM 732 C CA . SER A 1 121 ? -0.207 48.482 24.316 1.00 61.32 248 SER A CA 1
ATOM 733 C C . SER A 1 121 ? -1.659 48.791 24.714 1.00 61.85 248 SER A C 1
ATOM 734 O O . SER A 1 121 ? -1.923 49.611 25.604 1.00 62.08 248 SER A O 1
ATOM 737 N N . ILE A 1 122 ? -2.596 48.136 24.035 1.00 62.18 249 ILE A N 1
ATOM 738 C CA . ILE A 1 122 ? -4.002 48.221 24.390 1.00 62.53 249 ILE A CA 1
ATOM 739 C C . ILE A 1 122 ? -4.396 46.944 25.143 1.00 63.11 249 ILE A C 1
ATOM 740 O O . ILE A 1 122 ? -3.766 45.900 24.972 1.00 63.41 249 ILE A O 1
ATOM 745 N N . ASN A 1 123 ? -5.414 47.039 25.993 1.00 63.47 250 ASN A N 1
ATOM 746 C CA . ASN A 1 123 ? -5.899 45.897 26.759 1.00 63.91 250 ASN A CA 1
ATOM 747 C C . ASN A 1 123 ? -6.932 45.072 25.974 1.00 64.18 250 ASN A C 1
ATOM 748 O O . ASN A 1 123 ? -7.847 45.630 25.352 1.00 64.17 250 ASN A O 1
ATOM 753 N N . ALA A 1 124 ? -6.783 43.747 26.028 1.00 64.50 251 ALA A N 1
ATOM 754 C CA . ALA A 1 124 ? -7.547 42.818 25.190 1.00 64.82 251 ALA A CA 1
ATOM 755 C C . ALA A 1 124 ? -9.046 42.770 25.481 1.00 65.37 251 ALA A C 1
ATOM 756 O O . ALA A 1 124 ? -9.839 42.565 24.569 1.00 65.00 251 ALA A O 1
ATOM 758 N N . GLN A 1 125 ? -9.438 42.934 26.744 1.00 66.42 252 GLN A N 1
ATOM 759 C CA . GLN A 1 125 ? -10.865 42.922 27.098 1.00 67.38 252 GLN A CA 1
ATOM 760 C C . GLN A 1 125 ? -11.554 44.218 26.699 1.00 68.00 252 GLN A C 1
ATOM 761 O O . GLN A 1 125 ? -12.692 44.207 26.217 1.00 68.03 252 GLN A O 1
ATOM 767 N N . LYS A 1 126 ? -10.847 45.328 26.897 1.00 68.99 253 LYS A N 1
ATOM 768 C CA . LYS A 1 126 ? -11.339 46.644 26.507 1.00 70.10 253 LYS A CA 1
ATOM 769 C C . LYS A 1 126 ? -11.545 46.683 25.008 1.00 70.43 253 LYS A C 1
ATOM 770 O O . LYS A 1 126 ? -12.574 47.161 24.531 1.00 70.23 253 LYS A O 1
ATOM 776 N N . ILE A 1 127 ? -10.566 46.147 24.276 1.00 71.26 254 ILE A N 1
ATOM 777 C CA . ILE A 1 127 ? -10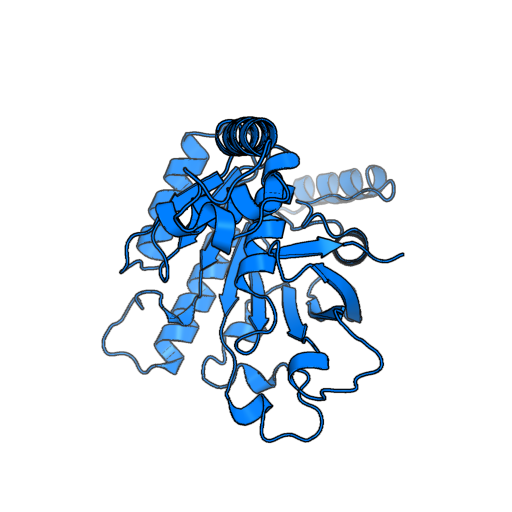.650 46.068 22.823 1.00 72.02 254 ILE A CA 1
ATOM 778 C C . ILE A 1 127 ? -11.673 45.028 22.363 1.00 72.60 254 ILE A C 1
ATOM 779 O O . ILE A 1 127 ? -12.328 45.224 21.325 1.00 72.72 254 ILE A O 1
ATOM 784 N N . LYS A 1 128 ? -11.812 43.951 23.159 1.00 73.43 255 LYS A N 1
ATOM 785 C CA . LYS A 1 128 ? -12.504 42.705 22.756 1.00 74.09 255 LYS A CA 1
ATOM 786 C C . LYS A 1 128 ? -13.887 43.000 22.216 1.00 74.43 255 LYS A C 1
ATOM 787 O O . LYS A 1 128 ? -14.250 42.586 21.097 1.00 75.14 255 LYS A O 1
ATOM 793 N N . ALA A 1 129 ? -14.658 43.699 23.039 1.00 74.20 256 ALA A N 1
ATOM 794 C CA . ALA A 1 129 ? -15.851 44.341 22.582 1.00 74.08 256 ALA A CA 1
ATOM 795 C C . ALA A 1 129 ? -15.757 45.613 23.359 1.00 74.19 256 ALA A C 1
ATOM 796 O O . ALA A 1 129 ? -14.661 46.001 23.779 1.00 74.25 256 ALA A O 1
ATOM 798 N N . ALA A 1 130 ? -16.893 46.271 23.539 1.00 74.25 257 ALA A N 1
ATOM 799 C CA . ALA A 1 130 ? -16.982 47.408 24.426 1.00 74.20 257 ALA A CA 1
ATOM 800 C C . ALA A 1 130 ? -15.817 48.399 24.273 1.00 74.26 257 ALA A C 1
ATOM 801 O O . ALA A 1 130 ? -15.508 49.152 25.194 1.00 74.28 257 ALA A O 1
ATOM 803 N N . ARG A 1 131 ? -15.176 48.402 23.107 1.00 74.28 258 ARG A N 1
ATOM 804 C CA . ARG A 1 131 ? -14.186 49.424 22.800 1.00 74.39 258 ARG A CA 1
ATOM 805 C C . ARG A 1 131 ? -14.917 50.763 22.667 1.00 74.17 258 ARG A C 1
ATOM 806 O O . ARG A 1 131 ? -14.410 51.804 23.095 1.00 73.85 258 ARG A O 1
ATOM 814 N N . ARG A 1 132 ? -16.123 50.698 22.094 1.00 74.06 259 ARG A N 1
ATOM 815 C CA . ARG A 1 132 ? -17.032 51.836 21.953 1.00 74.23 259 ARG A CA 1
ATOM 816 C C . ARG A 1 132 ? -17.341 52.540 23.284 1.00 74.34 259 ARG A C 1
ATOM 817 O O . ARG A 1 132 ? -17.627 53.739 23.293 1.00 74.54 259 ARG A O 1
ATOM 825 N N . ASP A 1 133 ? -17.286 51.815 24.401 1.00 74.37 260 ASP A N 1
ATOM 826 C CA . ASP A 1 133 ? -17.396 52.470 25.710 1.00 74.43 260 ASP A CA 1
ATOM 827 C C . ASP A 1 133 ? -16.218 52.271 26.664 1.00 74.38 260 ASP A C 1
ATOM 828 O O . ASP A 1 133 ? -15.745 53.242 27.252 1.00 74.51 260 ASP A O 1
ATOM 833 N N . PHE A 1 134 ? -15.738 51.035 26.812 1.00 74.40 261 PHE A N 1
ATOM 834 C CA . PHE A 1 134 ? -14.728 50.715 27.848 1.00 74.51 261 PHE A CA 1
ATOM 835 C C . PHE A 1 134 ? -13.381 51.400 27.589 1.00 74.46 261 PHE A C 1
ATOM 836 O O . PHE A 1 134 ? -12.506 51.395 28.449 1.00 74.49 261 PHE A O 1
ATOM 844 N N . ALA A 1 135 ? -13.225 51.994 26.409 1.00 74.64 262 ALA A N 1
ATOM 845 C CA . ALA A 1 135 ? -11.967 52.625 26.022 1.00 74.94 262 ALA A CA 1
ATOM 846 C C . ALA A 1 135 ? -11.906 54.103 26.365 1.00 75.26 262 ALA A C 1
ATOM 847 O O . ALA A 1 135 ? -12.872 54.843 26.169 1.00 75.12 262 ALA A O 1
ATOM 849 N N . SER A 1 136 ? -10.742 54.524 26.847 1.00 75.73 263 SER A N 1
ATOM 850 C CA . SER A 1 136 ? -10.462 55.928 27.092 1.00 76.33 263 SER A CA 1
ATOM 851 C C . SER A 1 136 ? -9.918 56.570 25.812 1.00 76.51 263 SER A C 1
ATOM 852 O O . SER A 1 136 ? -10.426 56.310 24.719 1.00 76.78 263 SER A O 1
ATOM 855 N N . GLU A 1 137 ? -8.893 57.406 25.953 1.00 76.68 264 GLU A N 1
ATOM 856 C CA . GLU A 1 137 ? -8.196 57.997 24.815 1.00 76.74 264 GLU A CA 1
ATOM 857 C C . GLU A 1 137 ? -7.133 57.020 24.300 1.00 76.75 264 GLU A C 1
ATOM 858 O O . GLU A 1 137 ? -5.938 57.343 24.210 1.00 76.59 264 GLU A O 1
ATOM 864 N N . ASP A 1 138 ? -7.611 55.813 23.983 1.00 76.56 265 ASP A N 1
ATOM 865 C CA . ASP A 1 138 ? -6.815 54.710 23.455 1.00 76.17 265 ASP A CA 1
ATOM 866 C C . ASP A 1 138 ? -6.932 54.647 21.933 1.00 75.98 265 ASP A C 1
ATOM 867 O O . ASP A 1 138 ? -6.355 53.755 21.299 1.00 76.19 265 ASP A O 1
ATOM 872 N N . TRP A 1 139 ? -7.692 55.577 21.349 1.00 75.41 266 TRP A N 1
ATOM 873 C CA . TRP A 1 139 ? -7.972 55.562 19.908 1.00 74.93 266 TRP A CA 1
ATOM 874 C C . TRP A 1 139 ? -6.783 56.034 19.075 1.00 74.92 266 TRP A C 1
ATOM 875 O O . TRP A 1 139 ? -6.674 55.704 17.889 1.00 74.85 266 TRP A O 1
ATOM 886 N N . GLY A 1 140 ? -5.910 56.819 19.705 1.00 74.88 267 GLY A N 1
ATOM 887 C CA . GLY A 1 140 ? -4.654 57.249 19.094 1.00 74.81 267 GLY A CA 1
ATOM 888 C C . GLY A 1 140 ? -3.700 56.075 19.007 1.00 74.60 267 GLY A C 1
ATOM 889 O O . GLY A 1 140 ? -3.017 55.897 17.999 1.00 74.70 267 GLY A O 1
ATOM 890 N N . LYS A 1 141 ? -3.667 55.280 20.077 1.00 74.40 268 LYS A N 1
ATOM 891 C CA . LYS A 1 141 ? -2.982 53.986 20.096 1.00 74.15 268 LYS A CA 1
ATOM 892 C C . LYS A 1 141 ? -3.485 53.053 18.984 1.00 73.91 268 LYS A C 1
ATOM 893 O O . LYS A 1 141 ? -2.686 52.534 18.206 1.00 73.88 268 LYS A O 1
ATOM 899 N N . LEU A 1 142 ? -4.803 52.856 18.917 1.00 73.56 269 LEU A N 1
ATOM 900 C CA . LEU A 1 142 ? -5.418 51.947 17.948 1.00 73.37 269 LEU A CA 1
ATOM 901 C C . LEU A 1 142 ? -5.087 52.297 16.503 1.00 73.38 269 LEU A C 1
ATOM 902 O O . LEU A 1 142 ? -4.848 51.403 15.687 1.00 73.57 269 LEU A O 1
ATOM 907 N N . SER A 1 143 ? -5.090 53.594 16.193 1.00 73.25 270 SER A N 1
ATOM 908 C CA . SER A 1 143 ? -4.783 54.087 14.851 1.00 72.79 270 SER A CA 1
ATOM 909 C C . SER A 1 143 ? -3.276 54.035 14.583 1.00 72.47 270 SER A C 1
ATOM 910 O O . SER A 1 143 ? -2.852 53.801 13.450 1.00 72.17 270 SER A O 1
ATOM 913 N N . MET A 1 144 ? -2.482 54.261 15.633 1.00 72.29 271 MET A N 1
ATOM 914 C CA . MET A 1 144 ? -1.028 54.051 15.593 1.00 72.19 271 MET A CA 1
ATOM 915 C C . MET A 1 144 ? -0.736 52.574 15.320 1.00 71.60 271 MET A C 1
ATOM 916 O O . MET A 1 144 ? 0.037 52.248 14.420 1.00 71.60 271 MET A O 1
ATOM 921 N N . ALA A 1 145 ? -1.388 51.703 16.095 1.00 70.93 272 ALA A N 1
ATOM 922 C CA . ALA A 1 145 ? -1.279 50.247 15.962 1.00 70.11 272 ALA A CA 1
ATOM 923 C C . ALA A 1 145 ? -1.770 49.728 14.613 1.00 69.53 272 ALA A C 1
ATOM 924 O O . ALA A 1 145 ? -1.110 48.894 14.005 1.00 69.66 272 ALA A O 1
ATOM 926 N N . ILE A 1 146 ? -2.916 50.211 14.143 1.00 68.63 273 ILE A N 1
ATOM 927 C CA . ILE A 1 146 ? -3.417 49.797 12.829 1.00 68.13 273 ILE A CA 1
ATOM 928 C C . ILE A 1 146 ? -2.518 50.303 11.701 1.00 67.75 273 ILE A C 1
ATOM 929 O O . ILE A 1 146 ? -2.433 49.689 10.634 1.00 67.76 273 ILE A O 1
ATOM 934 N N . GLY A 1 147 ? -1.840 51.416 11.961 1.00 67.20 274 GLY A N 1
ATOM 935 C CA . GLY A 1 147 ? -0.910 52.004 11.008 1.00 66.25 274 GLY A CA 1
ATOM 936 C C . GLY A 1 147 ? 0.289 51.111 10.833 1.00 65.42 274 GLY A C 1
ATOM 937 O O . GLY A 1 147 ? 0.729 50.869 9.713 1.00 65.31 274 GLY A O 1
ATOM 938 N N . GLU A 1 148 ? 0.796 50.606 11.949 1.00 65.01 275 GLU A N 1
ATOM 939 C CA . GLU A 1 148 ? 1.968 49.730 11.943 1.00 64.88 275 GLU A CA 1
ATOM 940 C C . GLU A 1 148 ? 1.737 48.363 11.299 1.00 64.39 275 GLU A C 1
ATOM 941 O O . GLU A 1 148 ? 2.610 47.875 10.564 1.00 64.71 275 GLU A O 1
ATOM 947 N N . ILE A 1 149 ? 0.570 47.769 11.567 1.00 63.44 276 ILE A N 1
ATOM 948 C CA . ILE A 1 149 ? 0.184 46.474 10.995 1.00 62.63 276 ILE A CA 1
ATOM 949 C C . ILE A 1 149 ? -0.080 46.604 9.491 1.00 62.36 276 ILE A C 1
ATOM 950 O O . ILE A 1 149 ? 0.250 45.697 8.713 1.00 62.38 276 ILE A O 1
ATOM 955 N N . SER A 1 150 ? -0.680 47.730 9.094 1.00 61.78 277 SER A N 1
ATOM 956 C CA . SER A 1 150 ? -0.960 48.045 7.683 1.00 60.96 277 SER A CA 1
ATOM 957 C C . SER A 1 150 ? 0.303 48.231 6.855 1.00 60.07 277 SER A C 1
ATOM 958 O O . SER A 1 150 ? 0.338 47.876 5.676 1.00 59.85 277 SER A O 1
ATOM 961 N N . ASN A 1 151 ? 1.327 48.802 7.484 1.00 59.05 278 ASN A N 1
ATOM 962 C CA . ASN A 1 151 ? 2.616 49.028 6.843 1.00 58.22 278 ASN A CA 1
ATOM 963 C C . ASN A 1 151 ? 3.655 48.005 7.304 1.00 57.06 278 ASN A C 1
ATOM 964 O O . ASN A 1 151 ? 4.833 48.326 7.501 1.00 57.12 278 ASN A O 1
ATOM 969 N N . SER A 1 152 ? 3.195 46.769 7.486 1.00 55.19 279 SER A N 1
ATOM 970 C CA . SER A 1 152 ? 4.061 45.657 7.856 1.00 53.12 279 SER A CA 1
ATOM 971 C C . SER A 1 152 ? 4.078 44.606 6.745 1.00 51.86 279 SER A C 1
ATOM 972 O O . SER A 1 152 ? 3.231 44.620 5.837 1.00 51.21 279 SER A O 1
ATOM 975 N N . ASN A 1 153 ? 5.044 43.692 6.841 1.00 50.18 280 ASN A N 1
ATOM 976 C CA . ASN A 1 153 ? 5.212 42.621 5.862 1.00 48.79 280 ASN A CA 1
ATOM 977 C C . ASN A 1 153 ? 4.746 41.279 6.442 1.00 47.31 280 ASN A C 1
ATOM 978 O O . ASN A 1 153 ? 5.442 40.259 6.371 1.00 46.69 280 ASN A O 1
ATOM 983 N N . ILE A 1 154 ? 3.559 41.313 7.031 1.00 45.25 281 ILE A N 1
ATOM 984 C CA . ILE A 1 154 ? 2.967 40.159 7.646 1.00 43.80 281 ILE A CA 1
ATOM 985 C C . ILE A 1 154 ? 1.875 39.729 6.705 1.00 42.58 281 ILE A C 1
ATOM 986 O O . ILE A 1 154 ? 0.943 40.482 6.447 1.00 43.02 281 ILE A O 1
ATOM 991 N N . ASN A 1 155 ? 2.007 38.536 6.156 1.00 40.97 282 ASN A N 1
ATOM 992 C CA . ASN A 1 155 ? 0.918 37.922 5.425 1.00 39.96 282 ASN A CA 1
ATOM 993 C C . ASN A 1 155 ? 0.363 36.852 6.309 1.00 38.88 282 ASN A C 1
ATOM 994 O O . ASN A 1 155 ? 1.099 36.283 7.129 1.00 38.65 282 ASN A O 1
ATOM 999 N N . ILE A 1 156 ? -0.927 36.577 6.147 1.00 37.54 283 ILE A N 1
ATOM 1000 C CA . ILE A 1 156 ? -1.576 35.541 6.926 1.00 36.46 283 ILE A CA 1
ATOM 1001 C C . ILE A 1 156 ? -2.350 34.604 6.013 1.00 36.70 283 ILE A C 1
ATOM 1002 O O . ILE A 1 156 ? -3.131 35.056 5.182 1.00 36.92 283 ILE A O 1
ATOM 1007 N N . PHE A 1 157 ? -2.129 33.298 6.184 1.00 36.09 284 PHE A N 1
ATOM 1008 C CA . PHE A 1 157 ? -2.883 32.284 5.464 1.00 35.94 284 PHE A CA 1
ATOM 1009 C C . PHE A 1 157 ? -3.644 31.422 6.462 1.00 35.88 284 PHE A C 1
ATOM 1010 O O . PHE A 1 157 ? -3.063 30.562 7.128 1.00 35.67 284 PHE A O 1
ATOM 1018 N N . ASP A 1 158 ? -4.948 31.647 6.543 1.00 36.00 285 ASP A N 1
ATOM 1019 C CA . ASP A 1 158 ? -5.754 31.096 7.625 1.00 36.53 285 ASP A CA 1
ATOM 1020 C C . ASP A 1 158 ? -6.624 29.891 7.267 1.00 36.24 285 ASP A C 1
ATOM 1021 O O . ASP A 1 158 ? -7.467 29.497 8.054 1.00 35.87 285 ASP A O 1
ATOM 1026 N N . LYS A 1 159 ? -6.414 29.306 6.094 1.00 36.82 286 LYS A N 1
ATOM 1027 C CA . LYS A 1 159 ? -7.148 28.102 5.685 1.00 36.78 286 LYS A CA 1
ATOM 1028 C C . LYS A 1 159 ? -6.940 26.947 6.659 1.00 37.02 286 LYS A C 1
ATOM 1029 O O . LYS A 1 159 ? -5.803 26.628 7.038 1.00 36.66 286 LYS A O 1
ATOM 1035 N N . ALA A 1 160 ? -8.049 26.330 7.074 1.00 37.03 287 ALA A N 1
ATOM 1036 C CA . ALA A 1 160 ? -8.012 25.291 8.103 1.00 37.14 287 ALA A CA 1
ATOM 1037 C C . ALA A 1 160 ? -7.129 24.099 7.694 1.00 37.17 287 ALA A C 1
ATOM 1038 O O . ALA A 1 160 ? -6.346 23.605 8.514 1.00 37.48 287 ALA A O 1
ATOM 1040 N N . GLY A 1 161 ? -7.258 23.663 6.437 1.00 36.60 288 GLY A N 1
ATOM 1041 C CA . GLY A 1 161 ? -6.552 22.493 5.919 1.00 36.39 288 GLY A CA 1
ATOM 1042 C C . GLY A 1 161 ? -5.434 22.889 4.976 1.00 36.44 288 GLY A C 1
ATOM 1043 O O . GLY A 1 161 ? -5.689 23.374 3.873 1.00 36.89 288 GLY A O 1
ATOM 1044 N N . GLN A 1 162 ? -4.193 22.712 5.428 1.00 35.65 289 GLN A N 1
ATOM 1045 C CA . GLN A 1 162 ? -3.023 23.087 4.644 1.00 35.20 289 GLN A CA 1
ATOM 1046 C C . GLN A 1 162 ? -1.978 21.996 4.767 1.00 34.86 289 GLN A C 1
ATOM 1047 O O . GLN A 1 162 ? -1.628 21.585 5.881 1.00 34.99 289 GLN A O 1
ATOM 1053 N N . SER A 1 163 ? -1.502 21.520 3.621 1.00 33.92 290 SER A N 1
ATOM 1054 C CA . SER A 1 163 ? -0.395 20.566 3.569 1.00 33.61 290 SER A CA 1
ATOM 1055 C C . SER A 1 163 ? 0.898 21.370 3.461 1.00 33.02 290 SER A C 1
ATOM 1056 O O . SER A 1 163 ? 0.850 22.597 3.288 1.00 32.81 290 SER A O 1
ATOM 1059 N N . VAL A 1 164 ? 2.045 20.705 3.547 1.00 32.81 291 VAL A N 1
ATOM 1060 C CA . VAL A 1 164 ? 3.318 21.380 3.233 1.00 33.37 291 VAL A CA 1
ATOM 1061 C C . VAL A 1 164 ? 3.345 21.776 1.756 1.00 34.48 291 VAL A C 1
ATOM 1062 O O . VAL A 1 164 ? 3.880 22.817 1.388 1.00 35.00 291 VAL A O 1
ATOM 1066 N N . ASN A 1 165 ? 2.752 20.936 0.923 1.00 35.79 292 ASN A N 1
ATOM 1067 C CA . ASN A 1 165 ? 2.640 21.202 -0.497 1.00 37.67 292 ASN A CA 1
ATOM 1068 C C . ASN A 1 165 ? 1.934 22.525 -0.741 1.00 37.41 292 ASN A C 1
ATOM 1069 O O . ASN A 1 165 ? 2.432 23.391 -1.470 1.00 37.54 292 ASN A O 1
ATOM 1074 N N . TYR A 1 166 ? 0.789 22.687 -0.081 1.00 37.49 293 TYR A N 1
ATOM 1075 C CA . TYR A 1 166 ? 0.029 23.928 -0.120 1.00 37.10 293 TYR A CA 1
ATOM 1076 C C . TYR A 1 166 ? 0.893 25.114 0.290 1.00 36.77 293 TYR A C 1
ATOM 1077 O O . TYR A 1 166 ? 0.842 26.167 -0.331 1.00 36.82 293 TYR A O 1
ATOM 1086 N N . ILE A 1 167 ? 1.692 24.939 1.337 1.00 36.92 294 ILE A N 1
ATOM 1087 C CA . ILE A 1 167 ? 2.510 26.037 1.878 1.00 36.54 294 ILE A CA 1
ATOM 1088 C C . ILE A 1 167 ? 3.695 26.348 0.974 1.00 37.31 294 ILE A C 1
ATOM 1089 O O . ILE A 1 167 ? 4.093 27.513 0.836 1.00 36.99 294 ILE A O 1
ATOM 1094 N N . TRP A 1 168 ? 4.257 25.290 0.385 1.00 38.23 295 TRP A N 1
ATOM 1095 C CA . TRP A 1 168 ? 5.278 25.380 -0.662 1.00 39.39 295 TRP A CA 1
ATOM 1096 C C . TRP A 1 168 ? 4.846 26.344 -1.747 1.00 39.29 295 TRP A C 1
ATOM 1097 O O . TRP A 1 168 ? 5.558 27.286 -2.087 1.00 39.18 295 TRP A O 1
ATOM 1108 N N . SER A 1 169 ? 3.665 26.083 -2.291 1.00 39.86 296 SER A N 1
ATOM 1109 C CA . SER A 1 169 ? 3.064 26.923 -3.318 1.00 40.80 296 SER A CA 1
ATOM 1110 C C . SER A 1 169 ? 3.022 28.418 -2.947 1.00 40.79 296 SER A C 1
ATOM 1111 O O . SER A 1 169 ? 3.416 29.273 -3.744 1.00 40.26 296 SER A O 1
ATOM 1114 N N . LYS A 1 170 ? 2.583 28.715 -1.721 1.00 40.82 297 LYS A N 1
ATOM 1115 C CA . LYS A 1 170 ? 2.435 30.094 -1.246 1.00 40.64 297 LYS A CA 1
ATOM 1116 C C . LYS A 1 170 ? 3.757 30.793 -0.986 1.00 40.92 297 LYS A C 1
ATOM 1117 O O . LYS A 1 170 ? 3.895 31.986 -1.220 1.00 40.83 297 LYS A O 1
ATOM 1123 N N . THR A 1 171 ? 4.726 30.048 -0.482 1.00 41.96 298 THR A N 1
ATOM 1124 C CA . THR A 1 171 ? 6.060 30.590 -0.225 1.00 42.95 298 THR A CA 1
ATOM 1125 C C . THR A 1 171 ? 6.728 31.088 -1.518 1.00 44.03 298 THR A C 1
ATOM 1126 O O . THR A 1 171 ? 7.305 32.175 -1.544 1.00 43.78 298 THR A O 1
ATOM 1130 N N . ARG A 1 172 ? 6.640 30.280 -2.579 1.00 45.30 299 ARG A N 1
ATOM 1131 C CA . ARG A 1 172 ? 7.162 30.645 -3.905 1.00 46.54 299 ARG A CA 1
ATOM 1132 C C . ARG A 1 172 ? 6.447 31.872 -4.436 1.00 47.65 299 ARG A C 1
ATOM 1133 O O . ARG A 1 172 ? 7.078 32.890 -4.773 1.00 48.36 299 ARG A O 1
ATOM 1141 N N . GLN A 1 173 ? 5.122 31.761 -4.486 1.00 48.58 300 GLN A N 1
ATOM 1142 C CA . GLN A 1 173 ? 4.217 32.859 -4.792 1.00 49.69 300 GLN A CA 1
ATOM 1143 C C . GLN A 1 173 ? 4.594 34.157 -4.065 1.00 49.45 300 GLN A C 1
ATOM 1144 O O . GLN A 1 173 ? 4.594 35.213 -4.679 1.00 49.98 300 GLN A O 1
ATOM 1150 N N . THR A 1 174 ? 4.935 34.072 -2.779 1.00 49.96 301 THR A N 1
ATOM 1151 C CA . THR A 1 174 ? 5.396 35.242 -1.988 1.00 50.34 301 THR A CA 1
ATOM 1152 C C . THR A 1 174 ? 6.786 35.709 -2.403 1.00 51.22 301 THR A C 1
ATOM 1153 O O . THR A 1 174 ? 7.075 36.904 -2.429 1.00 51.60 301 THR A O 1
ATOM 1157 N N . LYS A 1 175 ? 7.658 34.754 -2.685 1.00 52.61 302 LYS A N 1
ATOM 1158 C CA . LYS A 1 175 ? 9.017 35.049 -3.123 1.00 53.79 302 LYS A CA 1
ATOM 1159 C C . LYS A 1 175 ? 8.965 35.899 -4.381 1.00 54.26 302 LYS A C 1
ATOM 1160 O O . LYS A 1 175 ? 9.520 36.991 -4.427 1.00 54.07 302 LYS A O 1
ATOM 1166 N N . ARG A 1 176 ? 8.263 35.389 -5.387 1.00 55.51 303 ARG A N 1
ATOM 1167 C CA . ARG A 1 176 ? 8.070 36.096 -6.657 1.00 56.96 303 ARG A CA 1
ATOM 1168 C C . ARG A 1 176 ? 7.575 37.535 -6.486 1.00 57.11 303 ARG A C 1
ATOM 1169 O O . ARG A 1 176 ? 7.977 38.425 -7.244 1.00 57.40 303 ARG A O 1
ATOM 1177 N N . LYS A 1 177 ? 6.723 37.761 -5.486 1.00 57.21 304 LYS A N 1
ATOM 1178 C CA . LYS A 1 177 ? 6.137 39.082 -5.246 1.00 57.40 304 LYS A CA 1
ATOM 1179 C C . LYS A 1 177 ? 6.984 39.956 -4.320 1.00 57.02 304 LYS A C 1
ATOM 1180 O O . LYS A 1 177 ? 6.636 41.100 -4.048 1.00 56.94 304 LYS A O 1
ATOM 1186 N N . ASN A 1 178 ? 8.098 39.415 -3.840 1.00 57.09 305 ASN A N 1
ATOM 1187 C CA . ASN A 1 178 ? 9.043 40.186 -3.031 1.00 57.11 305 ASN A CA 1
ATOM 1188 C C . ASN A 1 178 ? 10.474 39.969 -3.498 1.00 57.35 305 ASN A C 1
ATOM 1189 O O . ASN A 1 178 ? 11.080 38.951 -3.153 1.00 57.70 305 ASN A O 1
ATOM 1194 N N . PRO A 1 179 ? 10.999 40.917 -4.315 1.00 57.34 306 PRO A N 1
ATOM 1195 C CA . PRO A 1 179 ? 12.338 40.953 -4.897 1.00 56.79 306 PRO A CA 1
ATOM 1196 C C . PRO A 1 179 ? 13.460 40.384 -4.021 1.00 56.42 306 PRO A C 1
ATOM 1197 O O . PRO A 1 179 ? 13.668 39.164 -4.000 1.00 56.38 306 PRO A O 1
ATOM 1201 N N . GLY A 1 180 ? 14.178 41.253 -3.314 1.00 55.95 307 GLY A N 1
ATOM 1202 C CA . GLY A 1 180 ? 15.393 40.829 -2.612 1.00 55.46 307 GLY A CA 1
ATOM 1203 C C . GLY A 1 180 ? 15.175 40.445 -1.160 1.00 54.85 307 GLY A C 1
ATOM 1204 O O . GLY A 1 180 ? 16.128 40.409 -0.364 1.00 55.21 307 GLY A O 1
ATOM 1205 N N . LYS A 1 181 ? 13.921 40.150 -0.819 1.00 53.70 308 LYS A N 1
ATOM 1206 C CA . LYS A 1 181 ? 13.530 40.007 0.578 1.00 52.38 308 LYS A CA 1
ATOM 1207 C C . LYS A 1 181 ? 13.623 38.570 1.060 1.00 50.98 308 LYS A C 1
ATOM 1208 O O . LYS A 1 181 ? 13.155 37.646 0.393 1.00 50.72 308 LYS A O 1
ATOM 1214 N N . ARG A 1 182 ? 14.232 38.392 2.223 1.00 49.43 309 ARG A N 1
ATOM 1215 C CA . ARG A 1 182 ? 14.197 37.106 2.908 1.00 48.11 309 ARG A CA 1
ATOM 1216 C C . ARG A 1 182 ? 12.811 36.865 3.520 1.00 46.95 309 ARG A C 1
ATOM 1217 O O . ARG A 1 182 ? 12.341 37.674 4.327 1.00 47.04 309 ARG A O 1
ATOM 1225 N N . VAL A 1 183 ? 12.163 35.784 3.069 1.00 45.23 310 VAL A N 1
ATOM 1226 C CA . VAL A 1 183 ? 10.830 35.337 3.505 1.00 43.48 310 VAL A CA 1
ATOM 1227 C C . VAL A 1 183 ? 10.942 34.415 4.725 1.00 42.67 310 VAL A C 1
ATOM 1228 O O . VAL A 1 183 ? 11.862 33.597 4.818 1.00 42.16 310 VAL A O 1
ATOM 1232 N N . ILE A 1 184 ? 10.002 34.545 5.661 1.00 41.65 311 ILE A N 1
ATOM 1233 C CA . ILE A 1 184 ? 9.985 33.688 6.846 1.00 40.28 311 ILE A CA 1
ATOM 1234 C C . ILE A 1 184 ? 8.628 33.011 6.927 1.00 39.63 311 ILE A C 1
ATOM 1235 O O . ILE A 1 184 ? 7.605 33.682 6.976 1.00 40.03 311 ILE A O 1
ATOM 1240 N N . VAL A 1 185 ? 8.615 31.684 6.927 1.00 38.35 312 VAL A N 1
ATOM 1241 C CA . VAL A 1 185 ? 7.353 30.938 6.956 1.00 37.16 312 VAL A CA 1
ATOM 1242 C C . VAL A 1 185 ? 7.046 30.468 8.379 1.00 36.90 312 VAL A C 1
ATOM 1243 O O . VAL A 1 185 ? 7.724 29.593 8.902 1.00 36.36 312 VAL A O 1
ATOM 1247 N N . MET A 1 186 ? 6.041 31.081 9.005 1.00 36.63 313 MET A N 1
ATOM 1248 C CA . MET A 1 186 ? 5.611 30.698 10.355 1.00 37.07 313 MET A CA 1
ATOM 1249 C C . MET A 1 186 ? 4.395 29.798 10.272 1.00 36.17 313 MET A C 1
ATOM 1250 O O . MET A 1 186 ? 3.413 30.134 9.607 1.00 35.91 313 MET A O 1
ATOM 1255 N N . ILE A 1 187 ? 4.440 28.662 10.958 1.00 35.82 314 ILE A N 1
ATOM 1256 C CA . ILE A 1 187 ? 3.312 27.749 10.922 1.00 35.57 314 ILE A CA 1
ATOM 1257 C C . ILE A 1 187 ? 2.637 27.598 12.297 1.00 36.41 314 ILE A C 1
ATOM 1258 O O . ILE A 1 187 ? 3.198 26.965 13.205 1.00 36.11 314 ILE A O 1
ATOM 1263 N N . ASP A 1 188 ? 1.449 28.202 12.463 1.00 37.61 315 ASP A N 1
ATOM 1264 C CA . ASP A 1 188 ? 0.714 28.007 13.726 1.00 37.78 315 ASP A CA 1
ATOM 1265 C C . ASP A 1 188 ? 0.242 26.600 13.833 1.00 37.91 315 ASP A C 1
ATOM 1266 O O . ASP A 1 188 ? -0.876 26.197 13.504 1.00 37.44 315 ASP A O 1
ATOM 1271 N N . TYR A 1 189 ? 1.248 25.899 14.308 1.00 38.04 316 TYR A N 1
ATOM 1272 C CA . TYR A 1 189 ? 1.318 24.565 14.788 1.00 37.05 316 TYR A CA 1
ATOM 1273 C C . TYR A 1 189 ? 1.233 23.428 13.813 1.00 36.42 316 TYR A C 1
ATOM 1274 O O . TYR A 1 189 ? 0.268 23.261 13.073 1.00 36.53 316 TYR A O 1
ATOM 1283 N N . LEU A 1 190 ? 2.359 22.721 13.822 1.00 35.26 317 LEU A N 1
ATOM 1284 C CA . LEU A 1 190 ? 2.765 21.747 12.857 1.00 34.95 317 LEU A CA 1
ATOM 1285 C C . LEU A 1 190 ? 1.853 20.538 12.806 1.00 34.70 317 LEU A C 1
ATOM 1286 O O . LEU A 1 190 ? 1.594 20.020 11.729 1.00 34.16 317 LEU A O 1
ATOM 1291 N N . GLN A 1 191 ? 1.359 20.117 13.964 1.00 34.68 318 GLN A N 1
ATOM 1292 C CA . GLN A 1 191 ? 0.634 18.853 14.091 1.00 34.95 318 GLN A CA 1
ATOM 1293 C C . GLN A 1 191 ? -0.801 18.961 13.598 1.00 35.46 318 GLN A C 1
ATOM 1294 O O . GLN A 1 191 ? -1.563 17.992 13.674 1.00 36.14 318 GLN A O 1
ATOM 1300 N N . LEU A 1 192 ? -1.141 20.145 13.101 1.00 35.18 319 LEU A N 1
ATOM 1301 C CA . LEU A 1 192 ? -2.410 20.433 12.462 1.00 35.16 319 LEU A CA 1
ATOM 1302 C C . LEU A 1 192 ? -2.312 20.333 10.929 1.00 35.32 319 LEU A C 1
ATOM 1303 O O . LEU A 1 192 ? -3.335 20.313 10.230 1.00 34.99 319 LEU A O 1
ATOM 1308 N N . LEU A 1 193 ? -1.086 20.279 10.411 1.00 35.43 320 LEU A N 1
ATOM 1309 C CA . LEU A 1 193 ? -0.865 20.248 8.960 1.00 35.77 320 LEU A CA 1
ATOM 1310 C C . LEU A 1 193 ? -1.436 18.976 8.334 1.00 36.51 320 LEU A C 1
ATOM 1311 O O . LEU A 1 193 ? -1.419 17.918 8.949 1.00 36.10 320 LEU A O 1
ATOM 1316 N N . GLU A 1 194 ? -1.953 19.089 7.113 1.00 37.97 321 GLU A N 1
ATOM 1317 C CA . GLU A 1 194 ? -2.453 17.916 6.385 1.00 39.14 321 GLU A CA 1
ATOM 1318 C C . GLU A 1 194 ? -1.277 17.042 5.979 1.00 39.02 321 GLU A C 1
ATOM 1319 O O . GLU A 1 194 ? -0.406 17.497 5.262 1.00 39.08 321 GLU A O 1
ATOM 1325 N N . PRO A 1 195 ? -1.231 15.789 6.461 1.00 39.91 322 PRO A N 1
ATOM 1326 C CA . PRO A 1 195 ? -0.135 14.913 6.040 1.00 40.47 322 PRO A CA 1
ATOM 1327 C C . PRO A 1 195 ? -0.284 14.445 4.585 1.00 41.05 322 PRO A C 1
ATOM 1328 O O . PRO A 1 195 ? -1.407 14.375 4.075 1.00 40.15 322 PRO A O 1
ATOM 1332 N N . ALA A 1 196 ? 0.841 14.128 3.933 1.00 42.08 323 ALA A N 1
ATOM 1333 C CA . ALA A 1 196 ? 0.826 13.795 2.498 1.00 42.91 323 ALA A CA 1
ATOM 1334 C C . ALA A 1 196 ? 0.082 12.493 2.249 1.00 43.72 323 ALA A C 1
ATOM 1335 O O . ALA A 1 196 ? -0.678 12.385 1.295 1.00 43.78 323 ALA A O 1
ATOM 1337 N N . LYS A 1 197 ? 0.271 11.523 3.133 1.00 44.93 324 LYS A N 1
ATOM 1338 C CA . LYS A 1 197 ? -0.416 10.254 3.020 1.00 46.36 324 LYS A CA 1
ATOM 1339 C C . LYS A 1 197 ? -1.402 10.064 4.172 1.00 47.40 324 LYS A C 1
ATOM 1340 O O . LYS A 1 197 ? -1.008 9.766 5.300 1.00 47.14 324 LYS A O 1
ATOM 1346 N N . ALA A 1 198 ? -2.687 10.229 3.856 1.00 48.77 325 ALA A N 1
ATOM 1347 C CA . ALA A 1 198 ? -3.792 10.135 4.818 1.00 50.00 325 ALA A CA 1
ATOM 1348 C C . ALA A 1 198 ? -3.828 8.831 5.614 1.00 50.87 325 ALA A C 1
ATOM 1349 O O . ALA A 1 198 ? -4.198 8.820 6.799 1.00 51.29 325 ALA A O 1
ATOM 1351 N N . ASN A 1 199 ? -3.447 7.731 4.973 1.00 51.41 326 ASN A N 1
ATOM 1352 C CA . AS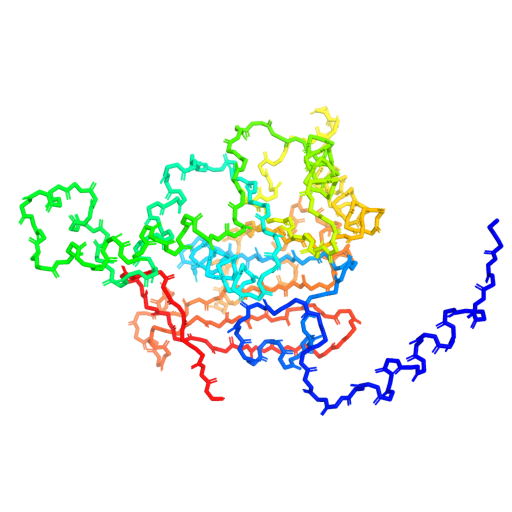N A 1 199 ? -3.552 6.435 5.626 1.00 51.87 326 ASN A CA 1
ATOM 1353 C C . ASN A 1 199 ? -2.317 5.978 6.395 1.00 51.73 326 ASN A C 1
ATOM 1354 O O . ASN A 1 199 ? -2.342 4.913 7.034 1.00 52.16 326 ASN A O 1
ATOM 1359 N N . ASP A 1 200 ? -1.259 6.788 6.350 1.00 50.78 327 ASP A N 1
ATOM 1360 C CA . ASP A 1 200 ? -0.043 6.513 7.093 1.00 50.06 327 ASP A CA 1
ATOM 1361 C C . ASP A 1 200 ? -0.256 6.543 8.600 1.00 49.35 327 ASP A C 1
ATOM 1362 O O . ASP A 1 200 ? -1.224 7.134 9.086 1.00 49.10 327 ASP A O 1
ATOM 1367 N N . SER A 1 201 ? 0.652 5.903 9.339 1.00 48.58 328 SER A N 1
ATOM 1368 C CA . SER A 1 201 ? 0.664 5.997 10.801 1.00 47.54 328 SER A CA 1
ATOM 1369 C C . SER A 1 201 ? 0.856 7.457 11.193 1.00 46.90 328 SER A C 1
ATOM 1370 O O . SER A 1 201 ? 1.347 8.264 10.397 1.00 46.55 328 SER A O 1
ATOM 1373 N N . ARG A 1 202 ? 0.452 7.805 12.411 1.00 46.26 329 ARG A N 1
ATOM 1374 C CA . ARG A 1 202 ? 0.530 9.204 12.841 1.00 45.40 329 ARG A CA 1
ATOM 1375 C C . ARG A 1 202 ? 1.977 9.709 12.890 1.00 44.97 329 ARG A C 1
ATOM 1376 O O . ARG A 1 202 ? 2.257 10.812 12.438 1.00 44.86 329 ARG A O 1
ATOM 1384 N N . THR A 1 203 ? 2.877 8.871 13.409 1.00 44.83 330 THR A N 1
ATOM 1385 C CA . THR A 1 203 ? 4.306 9.166 13.508 1.00 44.77 330 THR A CA 1
ATOM 1386 C C . THR A 1 203 ? 4.932 9.389 12.122 1.00 44.72 330 THR A C 1
ATOM 1387 O O . THR A 1 203 ? 5.682 10.344 11.929 1.00 44.83 330 THR A O 1
ATOM 1391 N N . ASN A 1 204 ? 4.614 8.515 11.164 1.00 44.43 331 ASN A N 1
ATOM 1392 C CA . ASN A 1 204 ? 5.049 8.673 9.767 1.00 44.05 331 ASN A CA 1
ATOM 1393 C C . ASN A 1 204 ? 4.565 9.935 9.081 1.00 42.94 331 ASN A C 1
ATOM 1394 O O . ASN A 1 204 ? 5.283 10.526 8.287 1.00 43.21 331 ASN A O 1
ATOM 1399 N N . GLN A 1 205 ? 3.333 10.325 9.369 1.00 42.09 332 GLN A N 1
ATOM 1400 C CA . GLN A 1 205 ? 2.793 11.586 8.890 1.00 41.26 332 GLN A CA 1
ATOM 1401 C C . GLN A 1 205 ? 3.580 12.773 9.433 1.00 40.46 332 GLN A C 1
ATOM 1402 O O . GLN A 1 205 ? 3.945 13.671 8.669 1.00 40.09 332 GLN A O 1
ATOM 1408 N N . ILE A 1 206 ? 3.849 12.782 10.740 1.00 39.42 333 ILE A N 1
ATOM 1409 C CA . ILE A 1 206 ? 4.623 13.882 11.331 1.00 38.76 333 ILE A CA 1
ATOM 1410 C C . ILE A 1 206 ? 6.078 13.872 10.840 1.00 38.38 333 ILE A C 1
ATOM 1411 O O . ILE A 1 206 ? 6.655 14.922 10.600 1.00 38.38 333 ILE A O 1
ATOM 1416 N N . SER A 1 207 ? 6.652 12.682 10.681 1.00 37.94 334 SER A N 1
ATOM 1417 C CA . SER A 1 207 ? 7.983 12.528 10.100 1.00 37.34 334 SER A CA 1
ATOM 1418 C C . SER A 1 207 ? 8.055 13.153 8.707 1.00 36.92 334 SER A C 1
ATOM 1419 O O . SER A 1 207 ? 8.955 13.963 8.435 1.00 36.61 334 SER A O 1
ATOM 1422 N N . GLN A 1 208 ? 7.094 12.796 7.845 1.00 36.70 335 GLN A N 1
ATOM 1423 C CA . GLN A 1 208 ? 6.997 13.362 6.483 1.00 36.68 335 GLN A CA 1
ATOM 1424 C C . GLN A 1 208 ? 6.826 14.869 6.519 1.00 36.34 335 GLN A C 1
ATOM 1425 O O . GLN A 1 208 ? 7.572 15.588 5.858 1.00 36.90 335 GLN A O 1
ATOM 1431 N N . ILE A 1 209 ? 5.864 15.356 7.302 1.00 35.99 336 ILE A N 1
ATOM 1432 C CA . ILE A 1 209 ? 5.694 16.807 7.457 1.00 35.32 336 ILE A CA 1
ATOM 1433 C C . ILE A 1 209 ? 7.015 17.485 7.829 1.00 35.30 336 ILE A C 1
ATOM 1434 O O . ILE A 1 209 ? 7.366 18.516 7.267 1.00 35.46 336 ILE A O 1
ATOM 1439 N N . SER A 1 210 ? 7.753 16.884 8.754 1.00 35.49 337 SER A N 1
ATOM 1440 C CA . SER A 1 210 ? 9.030 17.441 9.231 1.00 35.94 337 SER A CA 1
ATOM 1441 C C . SER A 1 210 ? 10.117 17.491 8.138 1.00 35.54 337 SER A C 1
ATOM 1442 O O . SER A 1 210 ? 10.726 18.539 7.906 1.00 35.36 337 SER A O 1
ATOM 1445 N N . ARG A 1 211 ? 10.346 16.360 7.466 1.00 35.63 338 ARG A N 1
ATOM 1446 C CA . ARG A 1 211 ? 11.314 16.292 6.359 1.00 35.64 338 ARG A CA 1
ATOM 1447 C C . ARG A 1 211 ? 11.006 17.322 5.295 1.00 35.45 338 ARG A C 1
ATOM 1448 O O . ARG A 1 211 ? 11.907 18.052 4.850 1.00 36.01 338 ARG A O 1
ATOM 1456 N N . ASP A 1 212 ? 9.730 17.392 4.912 1.00 35.00 339 ASP A N 1
ATOM 1457 C CA . ASP A 1 212 ? 9.279 18.280 3.842 1.00 34.75 339 ASP A CA 1
ATOM 1458 C C . ASP A 1 212 ? 9.433 19.763 4.210 1.00 34.48 339 ASP A C 1
ATOM 1459 O O . ASP A 1 212 ? 9.786 20.602 3.347 1.00 33.75 339 ASP A O 1
ATOM 1464 N N . LEU A 1 213 ? 9.198 20.078 5.491 1.00 34.14 340 LEU A N 1
ATOM 1465 C CA . LEU A 1 213 ? 9.344 21.458 5.981 1.00 33.69 340 LEU A CA 1
ATOM 1466 C C . LEU A 1 213 ? 10.786 21.912 5.916 1.00 33.51 340 LEU A C 1
ATOM 1467 O O . LEU A 1 213 ? 11.070 23.066 5.598 1.00 33.63 340 LEU A O 1
ATOM 1472 N N . LYS A 1 214 ? 11.698 21.001 6.223 1.00 34.23 341 LYS A N 1
ATOM 1473 C CA . LYS A 1 214 ? 13.129 21.304 6.169 1.00 34.78 341 LYS A CA 1
ATOM 1474 C C . LYS A 1 214 ? 13.607 21.406 4.704 1.00 35.12 341 LYS A C 1
ATOM 1475 O O . LYS A 1 214 ? 14.353 22.328 4.344 1.00 34.84 341 LYS A O 1
ATOM 1481 N N . LYS A 1 215 ? 13.168 20.456 3.874 1.00 35.78 342 LYS A N 1
ATOM 1482 C CA . LYS A 1 215 ? 13.457 20.468 2.436 1.00 36.57 342 LYS A CA 1
ATOM 1483 C C . LYS A 1 215 ? 12.975 21.790 1.809 1.00 36.70 342 LYS A C 1
ATOM 1484 O O . LYS A 1 215 ? 13.720 22.441 1.078 1.00 36.09 342 LYS A O 1
ATOM 1490 N N . MET A 1 216 ? 11.741 22.186 2.133 1.00 36.80 343 MET A N 1
ATOM 1491 C CA . MET A 1 216 ? 11.190 23.466 1.704 1.00 37.52 343 MET A CA 1
ATOM 1492 C C . MET A 1 216 ? 12.040 24.661 2.147 1.00 37.55 343 MET A C 1
ATOM 1493 O O . MET A 1 216 ? 12.315 25.558 1.349 1.00 37.63 343 MET A O 1
ATOM 1498 N N . ALA A 1 217 ? 12.441 24.679 3.420 1.00 37.84 344 ALA A N 1
ATOM 1499 C CA . ALA A 1 217 ? 13.330 25.715 3.945 1.00 38.07 344 ALA A CA 1
ATOM 1500 C C . ALA A 1 217 ? 14.570 25.824 3.061 1.00 38.59 344 ALA A C 1
ATOM 1501 O O . ALA A 1 217 ? 14.947 26.914 2.627 1.00 38.52 344 ALA A O 1
ATOM 1503 N N . ARG A 1 218 ? 15.183 24.667 2.802 1.00 39.40 345 ARG A N 1
ATOM 1504 C CA . ARG A 1 218 ? 16.394 24.550 1.987 1.00 40.13 345 ARG A CA 1
ATOM 1505 C C . ARG A 1 218 ? 16.164 24.878 0.501 1.00 40.21 345 ARG A C 1
ATOM 1506 O O . ARG A 1 218 ? 16.853 25.732 -0.055 1.00 40.34 345 ARG A O 1
ATOM 1514 N N . GLU A 1 219 ? 15.194 24.202 -0.117 1.00 40.49 346 GLU A N 1
ATOM 1515 C CA . GLU A 1 219 ? 14.967 24.254 -1.574 1.00 40.81 346 GLU A CA 1
ATOM 1516 C C . GLU A 1 219 ? 14.460 25.614 -2.029 1.00 40.28 346 GLU A C 1
ATOM 1517 O O . GLU A 1 219 ? 14.853 26.095 -3.088 1.00 40.55 346 GLU A O 1
ATOM 1523 N N . LEU A 1 220 ? 13.601 26.240 -1.227 1.00 39.73 347 LEU A N 1
ATOM 1524 C CA . LEU A 1 220 ? 13.129 27.601 -1.530 1.00 39.00 347 LEU A CA 1
ATOM 1525 C C . LEU A 1 220 ? 13.986 28.696 -0.899 1.00 38.52 347 LEU A C 1
ATOM 1526 O O . LEU A 1 220 ? 13.819 29.869 -1.209 1.00 38.27 347 LEU A O 1
ATOM 1531 N N . ASP A 1 221 ? 14.907 28.313 -0.020 1.00 38.49 348 ASP A N 1
ATOM 1532 C CA . ASP A 1 221 ? 15.833 29.272 0.599 1.00 38.62 348 ASP A CA 1
ATOM 1533 C C . ASP A 1 221 ? 15.104 30.232 1.558 1.00 38.25 348 ASP A C 1
ATOM 1534 O O . ASP A 1 221 ? 15.306 31.454 1.529 1.00 38.36 348 ASP A O 1
ATOM 1539 N N . VAL A 1 222 ? 14.272 29.663 2.428 1.00 37.60 349 VAL A N 1
ATOM 1540 C CA . VAL A 1 222 ? 13.536 30.450 3.427 1.00 36.68 349 VAL A CA 1
ATOM 1541 C C . VAL A 1 222 ? 13.787 29.972 4.859 1.00 35.77 349 VAL A C 1
ATOM 1542 O O . VAL A 1 222 ? 14.244 28.849 5.074 1.00 35.29 349 VAL A O 1
ATOM 1546 N N . VAL A 1 223 ? 13.497 30.838 5.830 1.00 34.86 350 VAL A N 1
ATOM 1547 C CA . VAL A 1 223 ? 13.389 30.407 7.224 1.00 33.59 350 VAL A CA 1
ATOM 1548 C C . VAL A 1 223 ? 12.002 29.803 7.453 1.00 32.63 350 VAL A C 1
ATOM 1549 O O . VAL A 1 223 ? 10.998 30.440 7.173 1.00 32.95 350 VAL A O 1
ATOM 1553 N N . VAL A 1 224 ? 11.955 28.564 7.923 1.00 31.65 351 VAL A N 1
ATOM 1554 C CA . VAL A 1 224 ? 10.697 27.962 8.361 1.00 30.48 351 VAL A CA 1
ATOM 1555 C C . VAL A 1 224 ? 10.694 27.917 9.879 1.00 29.64 351 VAL A C 1
ATOM 1556 O O . VAL A 1 224 ? 11.656 27.453 10.485 1.00 28.98 351 VAL A O 1
ATOM 1560 N N . ILE A 1 225 ? 9.634 28.472 10.467 1.00 28.60 352 ILE A N 1
ATOM 1561 C CA . ILE A 1 225 ? 9.406 28.455 11.905 1.00 28.23 352 ILE A CA 1
ATOM 1562 C C . ILE A 1 225 ? 8.084 27.729 12.194 1.00 28.41 352 ILE A C 1
ATOM 1563 O O . ILE A 1 225 ? 6.997 28.260 11.944 1.00 27.96 352 ILE A O 1
ATOM 1568 N N . ALA A 1 226 ? 8.194 26.504 12.699 1.00 27.92 353 ALA A N 1
ATOM 1569 C CA . ALA A 1 226 ? 7.037 25.732 13.067 1.00 28.13 353 ALA A CA 1
ATOM 1570 C C . ALA A 1 226 ? 6.841 25.685 14.590 1.00 28.84 353 ALA A C 1
ATOM 1571 O O . ALA A 1 226 ? 7.750 25.322 15.356 1.00 28.87 353 ALA A O 1
ATOM 1573 N N . LEU A 1 227 ? 5.642 26.085 15.008 1.00 29.18 354 LEU A N 1
ATOM 1574 C CA . LEU A 1 227 ? 5.149 25.876 16.354 1.00 29.27 354 LEU A CA 1
ATOM 1575 C C . LEU A 1 227 ? 4.753 24.407 16.501 1.00 29.92 354 LEU A C 1
ATOM 1576 O O . LEU A 1 227 ? 4.246 23.794 15.563 1.00 29.12 354 LEU A O 1
ATOM 1581 N N . SER A 1 228 ? 4.981 23.864 17.693 1.00 30.91 355 SER A N 1
ATOM 1582 C CA . SER A 1 228 ? 4.753 22.463 17.960 1.00 31.84 355 SER A CA 1
ATOM 1583 C C . SER A 1 228 ? 4.270 22.265 19.383 1.00 33.53 355 SER A C 1
ATOM 1584 O O . SER A 1 228 ? 4.747 22.910 20.324 1.00 34.02 355 SER A O 1
ATOM 1587 N N . GLN A 1 229 ? 3.327 21.351 19.535 1.00 34.81 356 GLN A N 1
ATOM 1588 C CA . GLN A 1 229 ? 2.806 21.003 20.836 1.00 36.34 356 GLN A CA 1
ATOM 1589 C C . GLN A 1 229 ? 3.811 20.072 21.481 1.00 36.87 356 GLN A C 1
ATOM 1590 O O . GLN A 1 229 ? 4.793 19.697 20.848 1.00 36.27 356 GLN A O 1
ATOM 1596 N N . LEU A 1 230 ? 3.592 19.733 22.747 1.00 38.38 357 LEU A N 1
ATOM 1597 C CA . LEU A 1 230 ? 4.452 18.778 23.465 1.00 40.07 357 LEU A CA 1
ATOM 1598 C C . LEU A 1 230 ? 3.598 17.795 24.231 1.00 41.70 357 LEU A C 1
ATOM 1599 O O . LEU A 1 230 ? 2.423 18.072 24.509 1.00 41.80 357 LEU A O 1
ATOM 1604 N N . SER A 1 231 ? 4.202 16.655 24.561 1.00 44.08 358 SER A N 1
ATOM 1605 C CA . SER A 1 231 ? 3.562 15.581 25.329 1.00 46.77 358 SER A CA 1
ATOM 1606 C C . SER A 1 231 ? 3.027 16.078 26.681 1.00 48.42 358 SER A C 1
ATOM 1607 O O . SER A 1 231 ? 3.685 16.876 27.363 1.00 48.47 358 SER A O 1
ATOM 1610 N N . ARG A 1 232 ? 1.846 15.609 27.080 1.00 50.62 359 ARG A N 1
ATOM 1611 C CA . ARG A 1 232 ? 1.277 16.034 28.372 1.00 52.91 359 ARG A CA 1
ATOM 1612 C C . ARG A 1 232 ? 1.998 15.376 29.540 1.00 53.39 359 ARG A C 1
ATOM 1613 O O . ARG A 1 232 ? 1.744 15.676 30.702 1.00 53.66 359 ARG A O 1
ATOM 1621 N N . GLN A 1 233 ? 2.942 14.511 29.187 1.00 54.61 360 GLN A N 1
ATOM 1622 C CA . GLN A 1 233 ? 3.788 13.803 30.119 1.00 55.74 360 GLN A CA 1
ATOM 1623 C C . GLN A 1 233 ? 4.826 14.718 30.735 1.00 55.99 360 GLN A C 1
ATOM 1624 O O . GLN A 1 233 ? 5.412 14.394 31.771 1.00 56.35 360 GLN A O 1
ATOM 1630 N N . VAL A 1 234 ? 5.056 15.857 30.091 1.00 56.41 361 VAL A N 1
ATOM 1631 C CA . VAL A 1 234 ? 5.907 16.910 30.642 1.00 57.00 361 VAL A CA 1
ATOM 1632 C C . VAL A 1 234 ? 5.435 17.247 32.055 1.00 57.66 361 VAL A C 1
ATOM 1633 O O . VAL A 1 234 ? 6.240 17.483 32.956 1.00 57.56 361 VAL A O 1
ATOM 1637 N N . GLU A 1 235 ? 4.118 17.222 32.234 1.00 58.58 362 GLU A N 1
ATOM 1638 C CA . GLU A 1 235 ? 3.483 17.748 33.428 1.00 59.49 362 GLU A CA 1
ATOM 1639 C C . GLU A 1 235 ? 3.382 16.749 34.579 1.00 60.23 362 GLU A C 1
ATOM 1640 O O . GLU A 1 235 ? 3.240 17.153 35.742 1.00 60.43 362 GLU A O 1
ATOM 1646 N N . GLN A 1 236 ? 3.483 15.454 34.267 1.00 60.80 363 GLN A N 1
ATOM 1647 C CA . GLN A 1 236 ? 3.645 14.438 35.317 1.00 61.37 363 GLN A CA 1
ATOM 1648 C C . GLN A 1 236 ? 5.119 14.117 35.580 1.00 61.02 363 GLN A C 1
ATOM 1649 O O . GLN A 1 236 ? 5.509 12.958 35.761 1.00 61.14 363 GLN A O 1
ATOM 1655 N N . ARG A 1 237 ? 5.918 15.181 35.588 1.00 60.82 364 ARG A N 1
ATOM 1656 C CA . ARG A 1 237 ? 7.309 15.173 36.026 1.00 60.53 364 ARG A CA 1
ATOM 1657 C C . ARG A 1 237 ? 7.396 16.180 37.160 1.00 60.34 364 ARG A C 1
ATOM 1658 O O . ARG A 1 237 ? 6.545 17.072 37.251 1.00 60.38 364 ARG A O 1
ATOM 1666 N N . GLN A 1 238 ? 8.419 16.046 38.011 1.00 59.82 365 GLN A N 1
ATOM 1667 C CA . GLN A 1 238 ? 8.699 17.037 39.050 1.00 59.25 365 GLN A CA 1
ATOM 1668 C C . GLN A 1 238 ? 9.109 18.354 38.387 1.00 58.02 365 GLN A C 1
ATOM 1669 O O . GLN A 1 238 ? 8.401 19.361 38.494 1.00 57.73 365 GLN A O 1
ATOM 1675 N N . ASP A 1 239 ? 10.251 18.328 37.699 1.00 56.62 366 ASP A N 1
ATOM 1676 C CA . ASP A 1 239 ? 10.714 19.453 36.892 1.00 55.12 366 ASP A CA 1
ATOM 1677 C C . ASP A 1 239 ? 10.031 19.422 35.518 1.00 54.11 366 ASP A C 1
ATOM 1678 O O . ASP A 1 239 ? 10.297 18.541 34.689 1.00 53.91 366 ASP A O 1
ATOM 1683 N N . LYS A 1 240 ? 9.161 20.397 35.281 1.00 52.49 367 LYS A N 1
ATOM 1684 C CA . LYS A 1 240 ? 8.346 20.407 34.074 1.00 51.09 367 LYS A CA 1
ATOM 1685 C C . LYS A 1 240 ? 8.939 21.263 32.960 1.00 49.84 367 LYS A C 1
ATOM 1686 O O . LYS A 1 240 ? 8.226 21.721 32.067 1.00 49.37 367 LYS A O 1
ATOM 1692 N N . ARG A 1 241 ? 10.244 21.492 33.020 1.00 48.42 368 ARG A N 1
ATOM 1693 C CA . ARG A 1 241 ? 10.938 22.057 31.869 1.00 47.52 368 ARG A CA 1
ATOM 1694 C C . ARG A 1 241 ? 10.980 21.017 30.734 1.00 46.52 368 ARG A C 1
ATOM 1695 O O . ARG A 1 241 ? 11.288 19.839 30.973 1.00 46.32 368 ARG A O 1
ATOM 1703 N N . PRO A 1 242 ? 10.608 21.433 29.506 1.00 45.65 369 PRO A N 1
ATOM 1704 C CA . PRO A 1 242 ? 10.551 20.467 28.400 1.00 44.97 369 PRO A CA 1
ATOM 1705 C C . PRO A 1 242 ? 11.924 19.949 28.056 1.00 44.50 369 PRO A C 1
ATOM 1706 O O . PRO A 1 242 ? 12.905 20.674 28.203 1.00 44.28 369 PRO A O 1
ATOM 1710 N N . MET A 1 243 ? 11.995 18.695 27.625 1.00 44.25 370 MET A N 1
ATOM 1711 C CA . MET A 1 243 ? 13.235 18.149 27.065 1.00 44.20 370 MET A CA 1
ATOM 1712 C C . MET A 1 243 ? 12.998 17.572 25.685 1.00 43.28 370 MET A C 1
ATOM 1713 O O . MET A 1 243 ? 11.855 17.449 25.256 1.00 42.72 370 MET A O 1
ATOM 1718 N N . LEU A 1 244 ? 14.083 17.224 25.000 1.00 43.04 371 LEU A N 1
ATOM 1719 C CA . LEU A 1 244 ? 14.009 16.767 23.610 1.00 43.19 371 LEU A CA 1
ATOM 1720 C C . LEU A 1 244 ? 13.192 15.495 23.454 1.00 43.81 371 LEU A C 1
ATOM 1721 O O . LEU A 1 244 ? 12.495 15.329 22.454 1.00 43.88 371 LEU A O 1
ATOM 1726 N N . SER A 1 245 ? 13.262 14.622 24.457 1.00 44.89 372 SER A N 1
ATOM 1727 C CA . SER A 1 245 ? 12.436 13.419 24.517 1.00 46.21 372 SER A CA 1
ATOM 1728 C C . SER A 1 245 ? 10.918 13.708 24.557 1.00 47.15 372 SER A C 1
ATOM 1729 O O . SER A 1 245 ? 10.114 12.825 24.248 1.00 47.69 372 SER A O 1
ATOM 1732 N N . ASP A 1 246 ? 10.523 14.930 24.919 1.00 47.90 373 ASP A N 1
ATOM 1733 C CA . ASP A 1 246 ? 9.093 15.297 24.968 1.00 48.69 373 ASP A CA 1
ATOM 1734 C C . ASP A 1 246 ? 8.414 15.375 23.595 1.00 50.17 373 ASP A C 1
ATOM 1735 O O . ASP A 1 246 ? 7.179 15.376 23.491 1.00 49.86 373 ASP A O 1
ATOM 1740 N N . LEU A 1 247 ? 9.225 15.432 22.542 1.00 52.29 374 LEU A N 1
ATOM 1741 C CA . LEU A 1 247 ? 8.699 15.472 21.183 1.00 54.58 374 LEU A CA 1
ATOM 1742 C C . LEU A 1 247 ? 8.273 14.068 20.707 1.00 56.21 374 LEU A C 1
ATOM 1743 O O . LEU A 1 247 ? 8.228 13.811 19.511 1.00 56.91 374 LEU A O 1
ATOM 1748 N N . ARG A 1 248 ? 7.913 13.195 21.657 1.00 58.41 375 ARG A N 1
ATOM 1749 C CA . ARG A 1 248 ? 7.694 11.735 21.443 1.00 60.23 375 ARG A CA 1
ATOM 1750 C C . ARG A 1 248 ? 7.006 11.314 20.149 1.00 60.73 375 ARG A C 1
ATOM 1751 O O . ARG A 1 248 ? 7.606 10.620 19.324 1.00 60.90 375 ARG A O 1
ATOM 1759 N N . GLU A 1 249 ? 5.755 11.750 19.992 1.00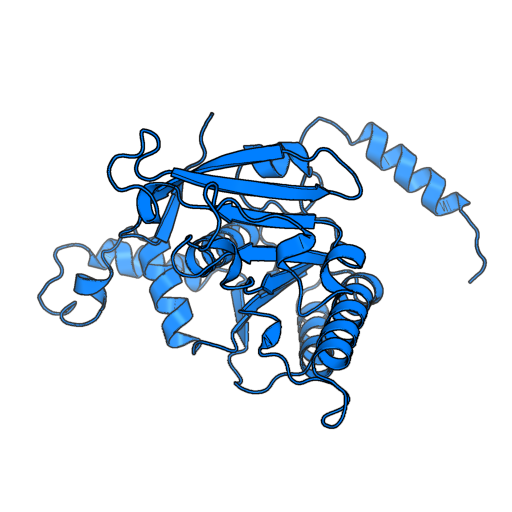 61.53 376 GLU A N 1
ATOM 1760 C CA . GLU A 1 249 ? 4.837 11.248 18.958 1.00 62.45 376 GLU A CA 1
ATOM 1761 C C . GLU A 1 249 ? 5.254 11.600 17.520 1.00 62.29 376 GLU A C 1
ATOM 1762 O O . GLU A 1 249 ? 4.565 11.249 16.550 1.00 62.37 376 GLU A O 1
ATOM 1768 N N . SER A 1 250 ? 6.406 12.256 17.404 1.00 61.89 377 SER A N 1
ATOM 1769 C CA . SER A 1 250 ? 6.885 12.821 16.152 1.00 61.39 377 SER A CA 1
ATOM 1770 C C . SER A 1 250 ? 8.160 12.140 15.635 1.00 60.85 377 SER A C 1
ATOM 1771 O O . SER A 1 250 ? 8.263 11.823 14.441 1.00 60.59 377 SER A O 1
ATOM 1774 N N . GLY A 1 251 ? 9.120 11.928 16.545 1.00 60.04 378 GLY A N 1
ATOM 1775 C CA . GLY A 1 251 ? 10.430 11.338 16.230 1.00 58.65 378 GLY A CA 1
ATOM 1776 C C . GLY A 1 251 ? 11.342 12.244 15.401 1.00 57.62 378 GLY A C 1
ATOM 1777 O O . GLY A 1 251 ? 12.158 13.008 15.936 1.00 57.42 378 GLY A O 1
ATOM 1778 N N . GLN A 1 252 ? 11.189 12.138 14.083 1.00 56.32 379 GLN A N 1
ATOM 1779 C CA . GLN A 1 252 ? 11.939 12.900 13.092 1.00 54.50 379 GLN A CA 1
ATOM 1780 C C . GLN A 1 252 ? 12.169 14.365 13.463 1.00 53.35 379 GLN A C 1
ATOM 1781 O O . GLN A 1 252 ? 13.208 14.945 13.145 1.00 53.00 379 GLN A O 1
ATOM 1787 N N . LEU A 1 253 ? 11.190 14.945 14.148 1.00 52.30 380 LEU A N 1
ATOM 1788 C CA . LEU A 1 253 ? 11.128 16.383 14.416 1.00 51.04 380 LEU A CA 1
ATOM 1789 C C . LEU A 1 253 ? 12.415 16.989 15.004 1.00 50.20 380 LEU A C 1
ATOM 1790 O O . LEU A 1 253 ? 12.860 18.046 14.559 1.00 49.80 380 LEU A O 1
ATOM 1795 N N . GLU A 1 254 ? 13.014 16.316 15.987 1.00 49.24 381 GLU A N 1
ATOM 1796 C CA . GLU A 1 254 ? 14.238 16.822 16.605 1.00 48.67 381 GLU A CA 1
ATOM 1797 C C . GLU A 1 254 ? 15.453 16.701 15.683 1.00 47.87 381 GLU A C 1
ATOM 1798 O O . GLU A 1 254 ? 16.401 17.483 15.778 1.00 48.00 381 GLU A O 1
ATOM 1804 N N . GLN A 1 255 ? 15.420 15.720 14.787 1.00 46.75 382 GLN A N 1
ATOM 1805 C CA . GLN A 1 255 ? 16.525 15.517 13.861 1.00 45.37 382 GLN A CA 1
ATOM 1806 C C . GLN A 1 255 ? 16.574 16.590 12.773 1.00 43.56 382 GLN A C 1
ATOM 1807 O O . GLN A 1 255 ? 17.629 17.164 12.519 1.00 42.69 382 GLN A O 1
ATOM 1813 N N . ASP A 1 256 ? 15.425 16.910 12.188 1.00 41.77 383 ASP A N 1
ATOM 1814 C CA . ASP A 1 256 ? 15.386 17.860 11.073 1.00 40.47 383 ASP A CA 1
ATOM 1815 C C . ASP A 1 256 ? 15.642 19.322 11.431 1.00 39.40 383 ASP A C 1
ATOM 1816 O O . ASP A 1 256 ? 16.257 20.053 10.652 1.00 38.78 383 ASP A O 1
ATOM 1821 N N . ALA A 1 257 ? 15.193 19.738 12.612 1.00 38.38 384 ALA A N 1
ATOM 1822 C CA . ALA A 1 257 ? 15.304 21.132 13.024 1.00 37.40 384 ALA A CA 1
ATOM 1823 C C . ALA A 1 257 ? 16.747 21.527 13.328 1.00 37.26 384 ALA A C 1
ATOM 1824 O O . ALA A 1 257 ? 17.521 20.771 13.920 1.00 36.81 384 ALA A O 1
ATOM 1826 N N . ASP A 1 258 ? 17.101 22.723 12.901 1.00 37.10 385 ASP A N 1
ATOM 1827 C CA . ASP A 1 258 ? 18.384 23.305 13.233 1.00 37.62 385 ASP A CA 1
ATOM 1828 C C . ASP A 1 258 ? 18.301 23.949 14.610 1.00 36.94 385 ASP A C 1
ATOM 1829 O O . ASP A 1 258 ? 19.243 23.887 15.404 1.00 37.04 385 ASP A O 1
ATOM 1834 N N . ILE A 1 259 ? 17.153 24.563 14.880 1.00 36.22 386 ILE A N 1
ATOM 1835 C CA . ILE A 1 259 ? 16.913 25.233 16.143 1.00 35.28 386 ILE A CA 1
ATOM 1836 C C . ILE A 1 259 ? 15.596 24.762 16.766 1.00 34.62 386 ILE A C 1
ATOM 1837 O O . ILE A 1 259 ? 14.562 24.693 16.102 1.00 34.79 386 ILE A O 1
ATOM 1842 N N . ILE A 1 260 ? 15.658 24.421 18.040 1.00 33.74 387 ILE A N 1
ATOM 1843 C CA . ILE A 1 260 ? 14.476 24.084 18.800 1.00 33.32 387 ILE A CA 1
ATOM 1844 C C . ILE A 1 260 ? 14.437 24.948 20.044 1.00 33.03 387 ILE A C 1
ATOM 1845 O O . ILE A 1 260 ? 15.269 24.825 20.944 1.00 32.36 387 ILE A O 1
ATOM 1850 N N . GLU A 1 261 ? 13.466 25.843 20.085 1.00 33.32 388 GLU A N 1
ATOM 1851 C CA . GLU A 1 261 ? 13.276 26.644 21.269 1.00 33.86 388 GLU A CA 1
ATOM 1852 C C . GLU A 1 261 ? 12.022 26.227 22.036 1.00 33.45 388 GLU A C 1
ATOM 1853 O O . GLU A 1 261 ? 10.917 26.279 21.517 1.00 33.30 388 GLU A O 1
ATOM 1859 N N . PHE A 1 262 ? 12.234 25.742 23.257 1.00 33.12 389 PHE A N 1
ATOM 1860 C CA . PHE A 1 262 ? 11.160 25.455 24.192 1.00 33.19 389 PHE A CA 1
ATOM 1861 C C . PHE A 1 262 ? 10.833 26.707 24.997 1.00 33.14 389 PHE A C 1
ATOM 1862 O O . PHE A 1 262 ? 11.713 27.522 25.279 1.00 32.80 389 PHE A O 1
ATOM 1870 N N . LEU A 1 263 ? 9.561 26.854 25.343 1.00 33.33 390 LEU A N 1
ATOM 1871 C CA . LEU A 1 263 ? 9.110 27.887 26.262 1.00 34.11 390 LEU A CA 1
ATOM 1872 C C . LEU A 1 263 ? 8.636 27.247 27.558 1.00 34.91 390 LEU A C 1
ATOM 1873 O O . LEU A 1 263 ? 7.956 26.225 27.557 1.00 34.91 390 LEU A O 1
ATOM 1878 N N . TYR A 1 264 ? 9.014 27.856 28.669 1.00 36.03 391 TYR A N 1
ATOM 1879 C CA . TYR A 1 264 ? 8.596 27.415 29.978 1.00 36.89 391 TYR A CA 1
ATOM 1880 C C . TYR A 1 264 ? 8.322 28.648 30.799 1.00 37.83 391 TYR A C 1
ATOM 1881 O O . TYR A 1 264 ? 9.149 29.556 30.862 1.00 37.27 391 TYR A O 1
ATOM 1890 N N . ARG A 1 265 ? 7.145 28.680 31.411 1.00 39.63 392 ARG A N 1
ATOM 1891 C CA . ARG A 1 265 ? 6.740 29.793 32.259 1.00 41.41 392 ARG A CA 1
ATOM 1892 C C . ARG A 1 265 ? 6.536 29.244 33.677 1.00 42.48 392 ARG A C 1
ATOM 1893 O O . ARG A 1 265 ? 5.504 28.650 33.973 1.00 42.85 392 ARG A O 1
ATOM 1901 N N . ASP A 1 266 ? 7.542 29.409 34.537 1.00 43.90 393 ASP A N 1
ATOM 1902 C CA . ASP A 1 266 ? 7.573 28.736 35.852 1.00 45.36 393 ASP A CA 1
ATOM 1903 C C . ASP A 1 266 ? 6.338 28.990 36.719 1.00 45.64 393 ASP A C 1
ATOM 1904 O O . ASP A 1 266 ? 5.904 28.096 37.456 1.00 45.87 393 ASP A O 1
ATOM 1909 N N . ASP A 1 267 ? 5.777 30.197 36.625 1.00 45.82 394 ASP A N 1
ATOM 1910 C CA . ASP A 1 267 ? 4.679 30.595 37.514 1.00 45.93 394 ASP A CA 1
ATOM 1911 C C . ASP A 1 267 ? 3.311 30.033 37.113 1.00 46.04 394 ASP A C 1
ATOM 1912 O O . ASP A 1 267 ? 2.334 30.187 37.855 1.00 45.93 394 ASP A O 1
ATOM 1917 N N . TYR A 1 268 ? 3.256 29.371 35.956 1.00 46.26 395 TYR A N 1
ATOM 1918 C CA . TYR A 1 268 ? 2.120 28.526 35.612 1.00 46.67 395 TYR A CA 1
ATOM 1919 C C . TYR A 1 268 ? 2.101 27.295 36.510 1.00 47.13 395 TYR A C 1
ATOM 1920 O O . TYR A 1 268 ? 1.045 26.857 36.932 1.00 47.02 395 TYR A O 1
ATOM 1929 N N . TYR A 1 269 ? 3.280 26.756 36.801 1.00 48.30 396 TYR A N 1
ATOM 1930 C CA . TYR A 1 269 ? 3.414 25.494 37.523 1.00 49.53 396 TYR A CA 1
ATOM 1931 C C . TYR A 1 269 ? 3.534 25.637 39.050 1.00 50.71 396 TYR A C 1
ATOM 1932 O O . TYR A 1 269 ? 2.873 24.908 39.799 1.00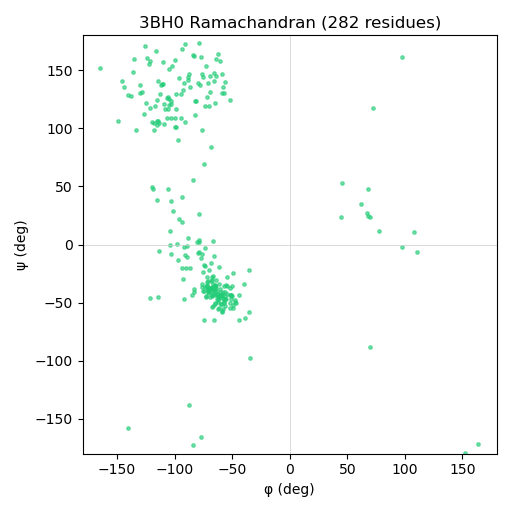 50.91 396 TYR A O 1
ATOM 1941 N N . ASP A 1 270 ? 4.387 26.551 39.507 1.00 51.60 397 ASP A N 1
ATOM 1942 C CA . ASP A 1 270 ? 4.517 26.818 40.926 1.00 52.66 397 ASP A CA 1
ATOM 1943 C C . ASP A 1 270 ? 4.102 28.258 41.168 1.00 53.44 397 ASP A C 1
ATOM 1944 O O . ASP A 1 270 ? 4.718 29.181 40.641 1.00 53.52 397 ASP A O 1
ATOM 1949 N N . LYS A 1 271 ? 3.062 28.442 41.976 1.00 54.46 398 LYS A N 1
ATOM 1950 C CA . LYS A 1 271 ? 2.402 29.751 42.098 1.00 55.55 398 LYS A CA 1
ATOM 1951 C C . LYS A 1 271 ? 3.153 30.789 42.948 1.00 55.72 398 LYS A C 1
ATOM 1952 O O . LYS A 1 271 ? 2.818 31.975 42.932 1.00 55.30 398 LYS A O 1
ATOM 1958 N N . GLU A 1 272 ? 4.173 30.341 43.676 1.00 56.42 399 GLU A N 1
ATOM 1959 C CA . GLU A 1 272 ? 5.102 31.264 44.340 1.00 57.07 399 GLU A CA 1
ATOM 1960 C C . GLU A 1 272 ? 6.520 31.051 43.834 1.00 57.38 399 GLU A C 1
ATOM 1961 O O . GLU A 1 272 ? 7.472 30.915 44.615 1.00 57.24 399 GLU A O 1
ATOM 1967 N N . SER A 1 273 ? 6.647 31.023 42.509 1.00 57.63 400 SER A N 1
ATOM 1968 C CA . SER A 1 273 ? 7.943 30.938 41.879 1.00 57.54 400 SER A CA 1
ATOM 1969 C C . SER A 1 273 ? 8.655 32.256 42.130 1.00 57.69 400 SER A C 1
ATOM 1970 O O . SER A 1 273 ? 8.023 33.323 42.180 1.00 57.21 400 SER A O 1
ATOM 1973 N N . GLU A 1 274 ? 9.972 32.162 42.299 1.00 57.88 401 GLU A N 1
ATOM 1974 C CA . GLU A 1 274 ? 10.828 33.328 42.437 1.00 58.38 401 GLU A CA 1
ATOM 1975 C C . GLU A 1 274 ? 11.094 33.952 41.059 1.00 57.86 401 GLU A C 1
ATOM 1976 O O . GLU A 1 274 ? 11.843 34.930 40.938 1.00 58.15 401 GLU A O 1
ATOM 1982 N N . SER A 1 275 ? 10.462 33.388 40.028 1.00 57.13 402 SER A N 1
ATOM 1983 C CA . SER A 1 275 ? 10.651 33.837 38.646 1.00 56.13 402 SER A CA 1
ATOM 1984 C C . SER A 1 275 ? 9.368 34.425 38.066 1.00 54.96 402 SER A C 1
ATOM 1985 O O . SER A 1 275 ? 9.075 34.218 36.884 1.00 55.15 402 SER A O 1
ATOM 1988 N N . LYS A 1 276 ? 8.622 35.162 38.891 1.00 53.32 403 LYS A N 1
ATOM 1989 C CA . LYS A 1 276 ? 7.310 35.714 38.508 1.00 52.02 403 LYS A CA 1
ATOM 1990 C C . LYS A 1 276 ? 7.308 36.498 37.199 1.00 50.47 403 LYS A C 1
ATOM 1991 O O . LYS A 1 276 ? 8.056 37.453 37.038 1.00 50.07 403 LYS A O 1
ATOM 1997 N N . ASN A 1 277 ? 6.443 36.087 36.277 1.00 49.13 404 ASN A N 1
ATOM 1998 C CA . ASN A 1 277 ? 6.295 36.734 34.976 1.00 47.53 404 ASN A CA 1
ATOM 1999 C C . ASN A 1 277 ? 7.522 36.570 34.069 1.00 46.33 404 ASN A C 1
ATOM 2000 O O . ASN A 1 277 ? 7.786 37.403 33.203 1.00 46.02 404 ASN A O 1
ATOM 2005 N N . ILE A 1 278 ? 8.266 35.484 34.273 1.00 45.14 405 ILE A N 1
ATOM 2006 C CA . ILE A 1 278 ? 9.403 35.147 33.409 1.00 43.83 405 ILE A CA 1
ATOM 2007 C C . ILE A 1 278 ? 9.056 33.961 32.497 1.00 42.83 405 ILE A C 1
ATOM 2008 O O . ILE A 1 278 ? 8.604 32.917 32.957 1.00 42.59 405 ILE A O 1
ATOM 2013 N N . VAL A 1 279 ? 9.243 34.162 31.198 1.00 41.49 406 VAL A N 1
ATOM 2014 C CA . VAL A 1 279 ? 9.209 33.084 30.246 1.00 40.19 406 VAL A CA 1
ATOM 2015 C C . VAL A 1 279 ? 10.650 32.807 29.860 1.00 39.72 406 VAL A C 1
ATOM 2016 O O . VAL A 1 279 ? 11.340 33.689 29.343 1.00 39.38 406 VAL A O 1
ATOM 2020 N N . GLU A 1 280 ? 11.108 31.588 30.107 1.00 38.98 407 GLU A N 1
ATOM 2021 C CA . GLU A 1 280 ? 12.413 31.204 29.602 1.00 39.06 407 GLU A CA 1
ATOM 2022 C C . GLU A 1 280 ? 12.346 30.470 28.253 1.00 38.15 407 GLU A C 1
ATOM 2023 O O . GLU A 1 280 ? 11.560 29.526 28.053 1.00 37.58 407 GLU A O 1
ATOM 2029 N N . VAL A 1 281 ? 13.155 30.963 27.321 1.00 36.99 408 VAL A N 1
ATOM 2030 C CA . VAL A 1 281 ? 13.337 30.342 26.034 1.00 36.01 408 VAL A CA 1
ATOM 2031 C C . VAL A 1 281 ? 14.504 29.374 26.157 1.00 35.67 408 VAL A C 1
ATOM 2032 O O . VAL A 1 281 ? 15.664 29.782 26.245 1.00 35.62 408 VAL A O 1
ATOM 2036 N N . ILE A 1 282 ? 14.190 28.086 26.193 1.00 34.94 409 ILE A N 1
ATOM 2037 C CA . ILE A 1 282 ? 15.222 27.067 26.284 1.00 34.74 409 ILE A CA 1
ATOM 2038 C C . ILE A 1 282 ? 15.578 26.570 24.887 1.00 35.15 409 ILE A C 1
ATOM 2039 O O . ILE A 1 282 ? 14.770 25.896 24.252 1.00 35.29 409 ILE A O 1
ATOM 2044 N N . ILE A 1 283 ? 16.775 26.928 24.419 1.00 35.57 410 ILE A N 1
ATOM 2045 C CA . ILE A 1 283 ? 17.359 26.427 23.171 1.00 35.92 410 ILE A CA 1
ATOM 2046 C C . ILE A 1 283 ? 17.867 25.001 23.427 1.00 36.04 410 ILE A C 1
ATOM 2047 O O . ILE A 1 283 ? 18.937 24.810 23.992 1.00 36.47 410 ILE A O 1
ATOM 2052 N N . ALA A 1 284 ? 17.075 24.002 23.044 1.00 36.32 411 ALA A N 1
ATOM 2053 C CA . ALA A 1 284 ? 17.391 22.603 23.361 1.00 36.69 411 ALA A CA 1
ATOM 2054 C C . ALA A 1 284 ? 18.238 21.959 22.262 1.00 37.00 411 ALA A C 1
ATOM 2055 O O . ALA A 1 284 ? 18.897 20.946 22.484 1.00 37.34 411 ALA A O 1
ATOM 2057 N N . LYS A 1 285 ? 18.207 22.561 21.076 1.00 37.05 412 LYS A N 1
ATOM 2058 C CA . LYS A 1 285 ? 19.018 22.127 19.963 1.00 36.89 412 LYS A CA 1
ATOM 2059 C C . LYS A 1 285 ? 19.468 23.331 19.166 1.00 37.33 412 LYS A C 1
ATOM 2060 O O . LYS A 1 285 ? 18.685 24.257 18.890 1.00 37.25 412 LYS A O 1
ATOM 2066 N N . HIS A 1 286 ? 20.749 23.315 18.818 1.00 37.54 413 HIS A N 1
ATOM 2067 C CA . HIS A 1 286 ? 21.338 24.357 18.015 1.00 38.12 413 HIS A CA 1
ATOM 2068 C C . HIS A 1 286 ? 22.465 23.762 17.164 1.00 38.71 413 HIS A C 1
ATOM 2069 O O . HIS A 1 286 ? 23.549 23.433 17.676 1.00 37.91 413 HIS A O 1
ATOM 2076 N N . ARG A 1 287 ? 22.188 23.622 15.866 1.00 39.88 414 ARG A N 1
ATOM 2077 C CA . ARG A 1 287 ? 23.079 22.912 14.941 1.00 41.31 414 ARG A CA 1
ATOM 2078 C C . ARG A 1 287 ? 24.428 23.613 14.747 1.00 41.97 414 ARG A C 1
ATOM 2079 O O . ARG A 1 287 ? 25.479 22.978 14.749 1.00 42.07 414 ARG A O 1
ATOM 2087 N N . ASP A 1 288 ? 24.374 24.932 14.605 1.00 42.97 415 ASP A N 1
ATOM 2088 C CA . ASP A 1 288 ? 25.532 25.750 14.280 1.00 43.83 415 ASP A CA 1
ATOM 2089 C C . ASP A 1 288 ? 25.803 26.760 15.401 1.00 43.40 415 ASP A C 1
ATOM 2090 O O . ASP A 1 288 ? 25.993 27.940 15.137 1.00 43.81 415 ASP A O 1
ATOM 2095 N N . GLY A 1 289 ? 25.817 26.300 16.648 1.00 42.91 416 GLY A N 1
ATOM 2096 C CA . GLY A 1 289 ? 26.020 27.201 17.765 1.00 42.24 416 GLY A CA 1
ATOM 2097 C C . GLY A 1 289 ? 25.643 26.648 19.122 1.00 42.28 416 GLY A C 1
ATOM 2098 O O . GLY A 1 289 ? 25.331 25.460 19.242 1.00 41.55 416 GLY A O 1
ATOM 2099 N N . PRO A 1 290 ? 25.659 27.521 20.157 1.00 42.71 417 PRO A N 1
ATOM 2100 C CA . PRO A 1 290 ? 25.508 27.141 21.575 1.00 42.83 417 PRO A CA 1
ATOM 2101 C C . PRO A 1 290 ? 24.061 26.799 21.972 1.00 42.77 417 PRO A C 1
ATOM 2102 O O . PRO A 1 290 ? 23.119 27.390 21.441 1.00 42.56 417 PRO A O 1
ATOM 2106 N N . VAL A 1 291 ? 23.885 25.856 22.893 1.00 42.52 418 VAL A N 1
ATOM 2107 C CA . VAL A 1 291 ? 22.591 25.739 23.547 1.00 42.52 418 VAL A CA 1
ATOM 2108 C C . VAL A 1 291 ? 22.586 26.547 24.847 1.00 42.55 418 VAL A C 1
ATOM 2109 O O . VAL A 1 291 ? 23.633 27.041 25.297 1.00 42.96 418 VAL A O 1
ATOM 2113 N N . GLY A 1 292 ? 21.400 26.717 25.413 1.00 42.04 419 GLY A N 1
ATOM 2114 C CA . GLY A 1 292 ? 21.244 27.403 26.683 1.00 41.67 419 GLY A CA 1
ATOM 2115 C C . GLY A 1 292 ? 19.880 28.043 26.773 1.00 41.23 419 GLY A C 1
ATOM 2116 O O . GLY A 1 292 ? 19.086 27.952 25.838 1.00 41.19 419 GLY A O 1
ATOM 2117 N N . THR A 1 293 ? 19.638 28.712 27.894 1.00 40.85 420 THR A N 1
ATOM 2118 C CA . THR A 1 293 ? 18.347 29.287 28.223 1.00 40.45 420 THR A CA 1
ATOM 2119 C C . THR A 1 293 ? 18.427 30.801 28.156 1.00 40.42 420 THR A C 1
ATOM 2120 O O . THR A 1 293 ? 19.393 31.392 28.616 1.00 40.44 420 THR A O 1
ATOM 2124 N N . VAL A 1 294 ? 17.400 31.420 27.582 1.00 40.44 421 VAL A N 1
ATOM 2125 C CA . VAL A 1 294 ? 17.252 32.871 27.536 1.00 39.90 421 VAL A CA 1
ATOM 2126 C C . VAL A 1 294 ? 15.926 33.267 28.218 1.00 39.94 421 VAL A C 1
ATOM 2127 O O . VAL A 1 294 ? 14.849 32.890 27.777 1.00 39.55 421 VAL A O 1
ATOM 2131 N N . SER A 1 295 ? 16.015 34.029 29.304 1.00 39.86 422 SER A N 1
ATOM 2132 C CA . SER A 1 295 ? 14.834 34.456 30.037 1.00 39.41 422 SER A CA 1
ATOM 2133 C C . SER A 1 295 ? 14.300 35.759 29.480 1.00 39.37 422 SER A C 1
ATOM 2134 O O . SER A 1 295 ? 15.063 36.622 29.054 1.00 39.77 422 SER A O 1
ATOM 2137 N N . LEU A 1 296 ? 12.983 35.888 29.472 1.00 39.25 423 LEU A N 1
ATOM 2138 C CA . LEU A 1 296 ? 12.326 37.111 29.042 1.00 39.32 423 LEU A CA 1
ATOM 2139 C C . LEU A 1 296 ? 11.202 37.455 30.007 1.00 39.24 423 LEU A C 1
ATOM 2140 O O . LEU A 1 296 ? 10.580 36.571 30.576 1.00 39.12 423 LEU A O 1
ATOM 2145 N N . ALA A 1 297 ? 10.948 38.749 30.167 1.00 39.50 424 ALA A N 1
ATOM 2146 C CA . ALA A 1 297 ? 9.826 39.244 30.947 1.00 39.81 424 ALA A CA 1
ATOM 2147 C C . ALA A 1 297 ? 8.604 39.209 30.051 1.00 39.97 424 ALA A C 1
ATOM 2148 O O . ALA A 1 297 ? 8.602 39.792 28.975 1.00 40.29 424 ALA A O 1
ATOM 2150 N N . PHE A 1 298 ? 7.567 38.517 30.502 1.00 40.10 425 PHE A N 1
ATOM 2151 C CA . PHE A 1 298 ? 6.375 38.339 29.714 1.00 40.15 425 PHE A CA 1
ATOM 2152 C C . PHE A 1 298 ? 5.308 39.275 30.242 1.00 40.60 425 PHE A C 1
ATOM 2153 O O . PHE A 1 298 ? 4.955 39.208 31.421 1.00 40.67 425 PHE A O 1
ATOM 2161 N N . ILE A 1 299 ? 4.815 40.158 29.380 1.00 41.36 426 ILE A N 1
ATOM 2162 C CA . ILE A 1 299 ? 3.726 41.056 29.755 1.00 42.78 426 ILE A CA 1
ATOM 2163 C C . ILE A 1 299 ? 2.443 40.414 29.258 1.00 43.67 426 ILE A C 1
ATOM 2164 O O . ILE A 1 299 ? 2.009 40.635 28.119 1.00 43.16 426 ILE A O 1
ATOM 2169 N N . LYS A 1 300 ? 1.871 39.600 30.143 1.00 45.32 427 LYS A N 1
ATOM 2170 C CA . LYS A 1 300 ? 0.679 38.802 29.889 1.00 47.34 427 LYS A CA 1
ATOM 2171 C C . LYS A 1 300 ? -0.406 39.589 29.163 1.00 48.39 427 LYS A C 1
ATOM 2172 O O . LYS A 1 300 ? -0.730 39.297 28.007 1.00 48.55 427 LYS A O 1
ATOM 2178 N N . GLU A 1 301 ? -0.929 40.604 29.845 1.00 49.61 428 GLU A N 1
ATOM 2179 C CA . GLU A 1 301 ? -2.039 41.418 29.368 1.00 51.29 428 GLU A CA 1
ATOM 2180 C C . GLU A 1 301 ? -1.872 41.939 27.929 1.00 51.22 428 GLU A C 1
ATOM 2181 O O . GLU A 1 301 ? -2.857 42.237 27.247 1.00 51.74 428 GLU A O 1
ATOM 2187 N N . TYR A 1 302 ? -0.634 42.060 27.464 1.00 51.45 429 TYR A N 1
ATOM 2188 C CA . TYR A 1 302 ? -0.406 42.603 26.126 1.00 51.81 429 TYR A CA 1
ATOM 2189 C C . TYR A 1 302 ? 0.184 41.586 25.138 1.00 50.97 429 TYR A C 1
ATOM 2190 O O . TYR A 1 302 ? 0.324 41.878 23.951 1.00 50.87 429 TYR A O 1
ATOM 2199 N N . GLY A 1 303 ? 0.524 40.401 25.640 1.00 50.12 430 GLY A N 1
ATOM 2200 C CA . GLY A 1 303 ? 1.173 39.373 24.838 1.00 49.00 430 GLY A CA 1
ATOM 2201 C C . GLY A 1 303 ? 2.513 39.863 24.333 1.00 48.36 430 GLY A C 1
ATOM 2202 O O . GLY A 1 303 ? 2.927 39.538 23.213 1.00 48.04 430 GLY A O 1
ATOM 2203 N N . ASN A 1 304 ? 3.179 40.656 25.169 1.00 47.74 431 ASN A N 1
ATOM 2204 C CA . ASN A 1 304 ? 4.479 41.217 24.849 1.00 47.29 431 ASN A CA 1
ATOM 2205 C C . ASN A 1 304 ? 5.603 40.615 25.678 1.00 46.59 431 ASN A C 1
ATOM 2206 O O . ASN A 1 304 ? 5.371 40.078 26.757 1.00 46.35 431 ASN A O 1
ATOM 2211 N N . PHE A 1 305 ? 6.820 40.706 25.149 1.00 45.99 432 PHE A N 1
ATOM 2212 C CA . PHE A 1 305 ? 8.002 40.151 25.790 1.00 45.35 432 PHE A CA 1
ATOM 2213 C C . PHE A 1 305 ? 9.100 41.209 25.847 1.00 45.75 432 PHE A C 1
ATOM 2214 O O . PHE A 1 305 ? 9.331 41.953 24.871 1.00 45.86 432 PHE A O 1
ATOM 2222 N N . VAL A 1 306 ? 9.763 41.269 26.999 1.00 45.34 433 VAL A N 1
ATOM 2223 C CA . VAL A 1 306 ? 10.788 42.257 27.260 1.00 45.19 433 VAL A CA 1
ATOM 2224 C C . VAL A 1 306 ? 12.114 41.550 27.423 1.00 45.47 433 VAL A C 1
ATOM 2225 O O . VAL A 1 306 ? 12.252 40.641 28.243 1.00 44.94 433 VAL A O 1
ATOM 2229 N N . ASN A 1 307 ? 13.080 41.975 26.614 1.00 46.24 434 ASN A N 1
ATOM 2230 C CA . ASN A 1 307 ? 14.457 41.534 26.732 1.00 46.85 434 ASN A CA 1
ATOM 2231 C C . ASN A 1 307 ? 15.031 41.830 28.094 1.00 47.44 434 ASN A C 1
ATOM 2232 O O . ASN A 1 307 ? 14.818 42.900 28.653 1.00 47.28 434 ASN A O 1
ATOM 2237 N N . LEU A 1 308 ? 15.730 40.845 28.632 1.00 48.50 435 LEU A N 1
ATOM 2238 C CA . LEU A 1 308 ? 16.510 41.003 29.839 1.00 49.49 435 LEU A CA 1
ATOM 2239 C C . LEU A 1 308 ? 17.992 41.211 29.454 1.00 50.24 435 LEU A C 1
ATOM 2240 O O . LEU A 1 308 ? 18.406 40.851 28.338 1.00 49.93 435 LEU A O 1
ATOM 2245 N N . GLU A 1 309 ? 18.777 41.789 30.369 1.00 51.10 436 GLU A N 1
ATOM 2246 C CA . GLU A 1 309 ? 20.197 42.120 30.123 1.00 52.32 436 GLU A CA 1
ATOM 2247 C C . GLU A 1 309 ? 21.080 40.927 29.746 1.00 52.02 436 GLU A C 1
ATOM 2248 O O . GLU A 1 309 ? 21.113 39.913 30.446 1.00 52.42 436 GLU A O 1
#

Secondary structure (DSSP, 8-state):
-----HHHHHHHHHHHHT-SSS--SB--S-HHHHHHHSSB-TT-EEEEE--TTSSHHHHHHHHHHHHHTTT-EEEEEESSS-HHHHHHHHHHHHTT--HHHHHS-HHHH-SS-HHHHHHHHHHHHTS-EEEE--S--BHHHHHHHHHHHHHTSSSPPEEEEEE-GGGSBPS-TTS-HHHHHHHHHHHHHHHHHHHT-EEEEEE---GGGTTSSS----GGGGTTTSHHHHH-SEEEEEEEHHHH-TT-TTTTEEEEEEEEETTS--EEEEEEEEGGGTEEEE--